Protein AF-K1SHI1-F1 (afdb_monomer_lite)

Secondary structure (DSSP, 8-state):
---EEE-TTS-----TTSEEEEE-TTS-EEEEESS--SEEEE-GGGGG-TTTHHHHHHHTHHHHHTTSSEEEEE-TTS-EEE--SEE----HHHHHHHHHH-GGGEETTEEETTS---HHHHT--EEE-GGG---B-TTTHHHHT-TT---SEEEEE-SSTT--EE---EEPPTT--EEEEESEE-S-EE-TT-TT--EEEEES-SS--EEE-TT-SSTT-S-HHHHT-TTTS-EEEEES-TT--EEE----S-EEEEEEEEE-BTT--B---TTEEEEEEEEE--B-TT---PPP-------TTSS-SEEEEEBHHHHTSHHHHHHHIIIIIS--TT-SS-SEEE----SSTT--B--HHHHHHHH-

Structure (mmCIF, N/CA/C/O backbone):
data_AF-K1SHI1-F1
#
_entry.id   AF-K1SHI1-F1
#
loop_
_atom_site.group_PDB
_atom_site.id
_atom_site.type_symbol
_atom_site.label_atom_id
_atom_site.label_alt_id
_atom_site.label_comp_id
_atom_site.label_asym_id
_atom_site.label_entity_id
_atom_site.label_seq_id
_atom_site.pdbx_PDB_ins_code
_atom_site.Cartn_x
_atom_site.Cartn_y
_atom_site.Cartn_z
_atom_site.occupancy
_atom_site.B_iso_or_equiv
_atom_site.auth_seq_id
_atom_site.auth_comp_id
_atom_site.auth_asym_id
_atom_site.auth_atom_id
_atom_site.pdbx_PDB_model_num
ATOM 1 N N . LYS A 1 1 ? -35.495 -12.041 26.676 1.00 49.22 1 LYS A N 1
ATOM 2 C CA . LYS A 1 1 ? -34.589 -13.105 26.180 1.00 49.22 1 LYS A CA 1
ATOM 3 C C . LYS A 1 1 ? -33.191 -12.535 26.379 1.00 49.22 1 LYS A C 1
ATOM 5 O O . LYS A 1 1 ? -32.946 -11.482 25.824 1.00 49.22 1 LYS A O 1
ATOM 10 N N . TYR A 1 2 ? -32.374 -13.082 27.281 1.00 51.09 2 TYR A N 1
ATOM 11 C CA . TYR A 1 2 ? -31.032 -12.538 27.532 1.00 51.09 2 TYR A CA 1
ATOM 12 C C . TYR A 1 2 ? -30.093 -13.082 26.460 1.00 51.09 2 TYR A C 1
ATOM 14 O O . TYR A 1 2 ? -29.891 -14.295 26.399 1.00 51.09 2 TYR A O 1
ATOM 22 N N . THR A 1 3 ? -29.580 -12.211 25.596 1.00 78.25 3 THR A N 1
ATOM 23 C CA . THR A 1 3 ? -28.574 -12.585 24.599 1.00 78.25 3 THR A CA 1
ATOM 24 C C . THR A 1 3 ? -27.214 -12.237 25.187 1.00 78.25 3 THR A C 1
ATOM 26 O O . THR A 1 3 ? -26.857 -11.064 25.310 1.00 78.25 3 THR A O 1
ATOM 29 N N . GLY A 1 4 ? -26.499 -13.263 25.642 1.00 84.44 4 GLY A N 1
ATOM 30 C CA . GLY A 1 4 ? -25.117 -13.143 26.086 1.00 84.44 4 GLY A CA 1
ATOM 31 C C . GLY A 1 4 ? -24.189 -13.778 25.065 1.00 84.44 4 GLY A C 1
ATOM 32 O O . GLY A 1 4 ? -24.438 -14.904 24.637 1.00 84.44 4 GLY A O 1
ATOM 33 N N . ILE A 1 5 ? -23.144 -13.050 24.693 1.00 89.31 5 ILE A N 1
ATOM 34 C CA . ILE A 1 5 ? -22.111 -13.467 23.749 1.00 89.31 5 ILE A CA 1
ATOM 35 C C . ILE A 1 5 ? -20.782 -13.489 24.509 1.00 89.31 5 ILE A C 1
ATOM 37 O O . ILE A 1 5 ? -20.458 -12.549 25.238 1.00 89.31 5 ILE A O 1
ATOM 41 N N . ASP A 1 6 ? -20.045 -14.589 24.382 1.00 90.19 6 ASP A N 1
ATOM 42 C CA . ASP A 1 6 ? -18.736 -14.778 25.002 1.00 90.19 6 ASP A CA 1
ATOM 43 C C . ASP A 1 6 ? -17.768 -15.309 23.950 1.00 90.19 6 ASP A C 1
ATOM 45 O O . ASP A 1 6 ? -17.915 -16.438 23.482 1.00 90.19 6 ASP A O 1
ATOM 49 N N . LEU A 1 7 ? -16.845 -14.448 23.534 1.00 89.81 7 LEU A N 1
ATOM 50 C CA . LEU A 1 7 ? -15.862 -14.707 22.485 1.00 89.81 7 LEU A CA 1
ATOM 51 C C . LEU A 1 7 ? -14.441 -14.769 23.056 1.00 89.81 7 LEU A C 1
ATOM 53 O O . LEU A 1 7 ? -13.474 -14.779 22.298 1.00 89.81 7 LEU A O 1
ATOM 57 N N . THR A 1 8 ? -14.294 -14.840 24.380 1.00 87.25 8 THR A N 1
ATOM 58 C CA . THR A 1 8 ? -12.981 -14.968 25.021 1.00 87.25 8 THR A CA 1
ATOM 59 C C . THR A 1 8 ? -12.241 -16.221 24.548 1.00 87.25 8 THR A C 1
ATOM 61 O O . THR A 1 8 ? -12.849 -17.262 24.292 1.00 87.25 8 THR A O 1
ATOM 64 N N . GLY A 1 9 ? -10.919 -16.113 24.396 1.00 83.00 9 GLY A N 1
ATOM 65 C CA . GLY A 1 9 ? -10.076 -17.206 23.901 1.00 83.00 9 GLY A CA 1
ATOM 66 C C . GLY A 1 9 ? -10.176 -17.484 22.394 1.00 83.00 9 GLY A C 1
ATOM 67 O O . GLY A 1 9 ? -9.606 -18.474 21.945 1.00 83.00 9 GLY A O 1
ATOM 68 N N . ASN A 1 10 ? -10.880 -16.647 21.623 1.00 84.81 10 ASN A N 1
ATOM 69 C CA . ASN A 1 10 ? -10.832 -16.668 20.158 1.00 84.81 10 ASN A CA 1
ATOM 70 C C . ASN A 1 10 ? -9.880 -15.577 19.641 1.00 84.81 10 ASN A C 1
ATOM 72 O O . ASN A 1 10 ? -9.707 -14.555 20.295 1.00 84.81 10 ASN A O 1
ATOM 76 N N . GLU A 1 11 ? -9.325 -15.766 18.446 1.00 82.19 11 GLU A N 1
ATOM 77 C CA . GLU A 1 11 ? -8.587 -14.736 17.702 1.00 82.19 11 GLU A CA 1
ATOM 78 C C . GLU A 1 11 ? -9.545 -14.126 16.673 1.00 82.19 11 GLU A C 1
ATOM 80 O O . GLU A 1 11 ? -9.729 -14.656 15.578 1.00 82.19 11 GLU A O 1
ATOM 85 N N . ILE A 1 12 ? -10.260 -13.073 17.080 1.00 83.44 12 ILE A N 1
ATOM 86 C CA . ILE A 1 12 ? -11.261 -12.392 16.247 1.00 83.44 12 ILE A CA 1
ATOM 87 C C . ILE A 1 12 ? -10.946 -10.900 16.230 1.00 83.44 12 ILE A C 1
ATOM 89 O O . ILE A 1 12 ? -10.868 -10.263 17.289 1.00 83.44 12 ILE A O 1
ATOM 93 N N . TYR A 1 13 ? -10.808 -10.374 15.018 1.00 81.00 13 TYR A N 1
ATOM 94 C CA . TYR A 1 13 ? -10.399 -9.003 14.725 1.00 81.00 13 TYR A CA 1
ATOM 95 C C . TYR A 1 13 ? -11.577 -8.151 14.245 1.00 81.00 13 TYR A C 1
ATOM 97 O O . TYR A 1 13 ? -11.690 -7.001 14.648 1.00 81.00 13 TYR A O 1
ATOM 105 N N . ASP A 1 14 ? -12.518 -8.748 13.507 1.00 81.62 14 ASP A N 1
ATOM 106 C CA . ASP A 1 14 ? -13.695 -8.067 12.967 1.00 81.62 14 ASP A CA 1
ATOM 107 C C . ASP A 1 14 ? -14.998 -8.524 13.629 1.00 81.62 14 ASP A C 1
ATOM 109 O O . ASP A 1 14 ? -15.224 -9.714 13.870 1.00 81.62 14 ASP A O 1
ATOM 113 N N . TYR A 1 15 ? -15.871 -7.559 13.920 1.00 84.12 15 TYR A N 1
ATOM 114 C CA . TYR A 1 15 ? -17.156 -7.762 14.599 1.00 84.12 15 TYR A CA 1
ATOM 115 C C . TYR A 1 15 ? -18.311 -7.233 13.750 1.00 84.12 15 TYR A C 1
ATOM 117 O O . TYR A 1 15 ? -19.234 -6.582 14.255 1.00 84.12 15 TYR A O 1
ATOM 125 N N . ASP A 1 16 ? -18.258 -7.563 12.459 1.00 82.06 16 ASP A N 1
ATOM 126 C CA . ASP A 1 16 ? -19.299 -7.253 11.491 1.00 82.06 16 ASP A CA 1
ATOM 127 C C . ASP A 1 16 ? -20.678 -7.658 12.027 1.00 82.06 16 ASP A C 1
ATOM 129 O O . ASP A 1 16 ? -20.861 -8.705 12.660 1.00 82.06 16 ASP A O 1
ATOM 133 N N . ASN A 1 17 ? -21.694 -6.871 11.685 1.00 84.00 17 ASN A N 1
ATOM 134 C CA . ASN A 1 17 ? -23.087 -7.079 12.094 1.00 84.00 17 ASN A CA 1
ATOM 135 C C . ASN A 1 17 ? -23.376 -6.832 13.586 1.00 84.00 17 ASN A C 1
ATOM 137 O O . ASN A 1 17 ? -24.440 -7.217 14.079 1.00 84.00 17 ASN A O 1
ATOM 141 N N . LEU A 1 18 ? -22.490 -6.149 14.313 1.00 89.75 18 LEU A N 1
ATOM 142 C CA . LEU A 1 18 ? -22.819 -5.638 15.645 1.00 89.75 18 LEU A CA 1
ATOM 143 C C . LEU A 1 18 ? -23.765 -4.425 15.563 1.00 89.75 18 LEU A C 1
ATOM 145 O O . LEU A 1 18 ? -24.740 -4.314 16.319 1.00 89.75 18 LEU A O 1
ATOM 149 N N . VAL A 1 19 ? -23.502 -3.537 14.605 1.00 92.31 19 VAL A N 1
ATOM 150 C CA . VAL A 1 19 ? -24.280 -2.326 14.331 1.00 92.31 19 VAL A CA 1
ATOM 151 C C . VAL A 1 19 ? -24.527 -2.163 12.834 1.00 92.31 19 VAL A C 1
ATOM 153 O O . VAL A 1 19 ? -23.816 -2.717 12.005 1.00 92.31 19 VAL A O 1
ATOM 156 N N . SER A 1 20 ? -25.547 -1.385 12.482 1.00 92.50 20 SER A N 1
ATOM 157 C CA . SER A 1 20 ? -25.681 -0.790 11.153 1.00 92.50 20 SER A CA 1
ATOM 158 C C . SER A 1 20 ? -25.476 0.711 11.256 1.00 92.50 20 SER A C 1
ATOM 160 O O . SER A 1 20 ? -26.063 1.350 12.137 1.00 92.50 20 SER A O 1
ATOM 162 N N . VAL A 1 21 ? -24.700 1.269 10.333 1.00 90.31 21 VAL A N 1
ATOM 163 C CA . VAL A 1 21 ? -24.356 2.690 10.309 1.00 90.31 21 VAL A CA 1
ATOM 164 C C . VAL A 1 21 ? -24.876 3.302 9.019 1.00 90.31 21 VAL A C 1
ATOM 166 O O . VAL A 1 21 ? -24.590 2.810 7.929 1.00 90.31 21 VAL A O 1
ATOM 169 N N . VAL A 1 22 ? -25.645 4.378 9.143 1.00 89.31 22 VAL A N 1
ATOM 170 C CA . VAL A 1 22 ? -26.012 5.242 8.018 1.00 89.31 22 VAL A CA 1
ATOM 171 C C . VAL A 1 22 ? -25.279 6.558 8.207 1.00 89.31 22 VAL A C 1
ATOM 173 O O . VAL A 1 22 ? -25.479 7.215 9.224 1.00 89.31 22 VAL A O 1
ATOM 176 N N . VAL A 1 23 ? -24.428 6.917 7.249 1.00 84.06 23 VAL A N 1
ATOM 177 C CA . VAL A 1 23 ? -23.708 8.195 7.245 1.00 84.06 23 VAL A CA 1
ATOM 178 C C . VAL A 1 23 ? -24.412 9.134 6.273 1.00 84.06 23 VAL A C 1
ATOM 180 O O . VAL A 1 23 ? -24.537 8.819 5.088 1.00 84.06 23 VAL A O 1
ATOM 183 N N . GLU A 1 24 ? -24.915 10.256 6.775 1.00 83.19 24 GLU A N 1
ATOM 184 C CA . GLU A 1 24 ? -25.528 11.298 5.952 1.00 83.19 24 GLU A CA 1
ATOM 185 C C . GLU A 1 24 ? -24.459 12.101 5.185 1.00 83.19 24 GLU A C 1
ATOM 187 O O . GLU A 1 24 ? -23.271 12.060 5.505 1.00 83.19 24 GLU A O 1
ATOM 192 N N . GLU A 1 25 ? -24.857 12.856 4.152 1.00 75.31 25 GLU A N 1
ATOM 193 C CA . GLU A 1 25 ? -23.918 13.640 3.321 1.00 75.31 25 GLU A CA 1
ATOM 194 C C . GLU A 1 25 ? -23.106 14.672 4.122 1.00 75.31 25 GLU A C 1
ATOM 196 O O . GLU A 1 25 ? -22.014 15.064 3.711 1.00 75.31 25 GLU A O 1
ATOM 201 N N . ASN A 1 26 ? -23.628 15.118 5.266 1.00 73.88 26 ASN A N 1
ATOM 202 C CA . ASN A 1 26 ? -22.949 16.036 6.179 1.00 73.88 26 ASN A CA 1
ATOM 203 C C . ASN A 1 26 ? -21.954 15.334 7.128 1.00 73.88 26 ASN A C 1
ATOM 205 O O . ASN A 1 26 ? -21.299 16.019 7.913 1.00 73.88 26 ASN A O 1
ATOM 209 N N . GLY A 1 27 ? -21.830 14.005 7.051 1.00 70.69 27 GLY A N 1
ATOM 210 C CA . GLY A 1 27 ? -20.970 13.190 7.905 1.00 70.69 27 GLY A CA 1
ATOM 211 C C . GLY A 1 27 ? -21.620 12.725 9.211 1.00 70.69 27 GLY A C 1
ATOM 212 O O . GLY A 1 27 ? -20.952 12.047 9.991 1.00 70.69 27 GLY A O 1
ATOM 213 N N . ASP A 1 28 ? -22.893 13.051 9.459 1.00 79.69 28 ASP A N 1
ATOM 214 C CA . ASP A 1 28 ? -23.592 12.589 10.658 1.00 79.69 28 ASP A CA 1
ATOM 215 C C . ASP A 1 28 ? -23.877 11.086 10.572 1.00 79.69 28 ASP A C 1
ATOM 217 O O . ASP A 1 28 ? -24.392 10.580 9.573 1.00 79.69 28 ASP A O 1
ATOM 221 N N . GLU A 1 29 ? -23.557 10.361 11.644 1.00 87.25 29 GLU A N 1
ATOM 222 C CA . GLU A 1 29 ? -23.771 8.918 11.729 1.00 87.25 29 GLU A CA 1
ATOM 223 C C . GLU A 1 29 ? -25.039 8.594 12.526 1.00 87.25 29 GLU A C 1
ATOM 225 O O . GLU A 1 29 ? -25.173 8.949 13.698 1.00 87.25 29 GLU A O 1
ATOM 230 N N . THR A 1 30 ? -25.942 7.826 11.920 1.00 89.88 30 THR A N 1
ATOM 231 C CA . THR A 1 30 ? -27.012 7.120 12.630 1.00 89.88 30 THR A CA 1
ATOM 232 C C . THR A 1 30 ? -26.589 5.673 12.855 1.00 89.88 30 THR A C 1
ATOM 234 O O . THR A 1 30 ? -26.506 4.886 11.910 1.00 89.88 30 THR A O 1
ATOM 237 N N . VAL A 1 31 ? -26.345 5.310 14.116 1.00 92.19 31 VAL A N 1
ATOM 238 C CA . VAL A 1 31 ? -25.937 3.959 14.529 1.00 92.19 31 VAL A CA 1
ATOM 239 C C . VAL A 1 31 ? -27.136 3.210 15.109 1.00 92.19 31 VAL A C 1
ATOM 241 O O . VAL A 1 31 ? -27.797 3.689 16.028 1.00 92.19 31 VAL A O 1
ATOM 244 N N . THR A 1 32 ? -27.418 2.013 14.595 1.00 93.69 32 THR A N 1
ATOM 245 C CA . THR A 1 32 ? -28.481 1.130 15.105 1.00 93.69 32 THR A CA 1
ATOM 246 C C . THR A 1 32 ? -27.893 -0.213 15.515 1.00 93.69 32 THR A C 1
ATOM 248 O O . THR A 1 32 ? -27.195 -0.848 14.730 1.00 93.69 32 THR A O 1
ATOM 251 N N . ASN A 1 33 ? -28.193 -0.675 16.730 1.00 92.69 33 ASN A N 1
ATOM 252 C CA . ASN A 1 33 ? -27.823 -2.025 17.157 1.00 92.69 33 ASN A CA 1
ATOM 253 C C . ASN A 1 33 ? -28.604 -3.055 16.336 1.00 92.69 33 ASN A C 1
ATOM 255 O O . ASN A 1 33 ? -29.834 -2.998 16.280 1.00 92.69 33 ASN A O 1
ATOM 259 N N . LEU A 1 34 ? -27.911 -4.038 15.767 1.00 92.88 34 LEU A N 1
ATOM 260 C CA . LEU A 1 34 ? -28.564 -5.107 15.004 1.00 92.88 34 LEU A CA 1
ATOM 261 C C . LEU A 1 34 ? -29.156 -6.198 15.905 1.00 92.88 34 LEU A C 1
ATOM 263 O O . LEU A 1 34 ? -30.069 -6.927 15.506 1.00 92.88 34 LEU A O 1
ATOM 267 N N . HIS A 1 35 ? -28.673 -6.289 17.145 1.00 89.31 35 HIS A N 1
ATOM 268 C CA . HIS A 1 35 ? -29.080 -7.299 18.111 1.00 89.31 35 HIS A CA 1
ATOM 269 C C . HIS A 1 35 ? -29.287 -6.702 19.507 1.00 89.31 35 HIS A C 1
ATOM 271 O O . HIS A 1 35 ? -28.544 -5.829 19.953 1.00 89.31 35 HIS A O 1
ATOM 277 N N . GLU A 1 36 ? -30.281 -7.219 20.234 1.00 89.75 36 GLU A N 1
ATOM 278 C CA . GLU A 1 36 ? -30.425 -6.956 21.668 1.00 89.75 36 GLU A CA 1
ATOM 279 C C . GLU A 1 36 ? -29.375 -7.767 22.437 1.00 89.75 36 GLU A C 1
ATOM 281 O O . GLU A 1 36 ? -29.529 -8.980 22.609 1.00 89.75 36 GLU A O 1
ATOM 286 N N . ILE A 1 37 ? -28.311 -7.104 22.892 1.00 91.88 37 ILE A N 1
ATOM 287 C CA . ILE A 1 37 ? -27.188 -7.710 23.617 1.00 91.88 37 ILE A CA 1
ATOM 288 C C . ILE A 1 37 ? -27.197 -7.221 25.065 1.00 91.88 37 ILE A C 1
ATOM 290 O O . ILE A 1 37 ? -27.246 -6.022 25.315 1.00 91.88 37 ILE A O 1
ATOM 294 N N . THR A 1 38 ? -27.120 -8.149 26.021 1.00 93.56 38 THR A N 1
ATOM 295 C CA . THR A 1 38 ? -27.026 -7.835 27.463 1.00 93.56 38 THR A CA 1
ATOM 296 C C . THR A 1 38 ? -25.680 -8.230 28.076 1.00 93.56 38 THR A C 1
ATOM 298 O O . THR A 1 38 ? -25.362 -7.810 29.184 1.00 93.56 38 THR A O 1
ATOM 301 N N . LYS A 1 39 ? -24.886 -9.052 27.378 1.00 95.62 39 LYS A N 1
ATOM 302 C CA . LYS A 1 39 ? -23.514 -9.426 27.752 1.00 95.62 39 LYS A CA 1
ATOM 303 C C . LYS A 1 39 ? -22.681 -9.592 26.479 1.00 95.62 39 LYS A C 1
ATOM 305 O O . LYS A 1 39 ? -23.110 -10.329 25.591 1.00 95.62 39 LYS A O 1
ATOM 310 N N . LEU A 1 40 ? -21.509 -8.964 26.427 1.00 95.12 40 LEU A N 1
ATOM 311 C CA . LEU A 1 40 ? -20.550 -9.070 25.327 1.00 95.12 40 LEU A CA 1
ATOM 312 C C . LEU A 1 40 ? -19.130 -9.160 25.890 1.00 95.12 40 LEU A C 1
ATOM 314 O O . LEU A 1 40 ? -18.583 -8.158 26.351 1.00 95.12 40 LEU A O 1
ATOM 318 N N . TYR A 1 41 ? -18.555 -10.361 25.891 1.00 95.56 41 TYR A N 1
ATOM 319 C CA . TYR A 1 41 ? -17.165 -10.578 26.295 1.00 95.56 41 TYR A CA 1
ATOM 320 C C . TYR A 1 41 ? -16.295 -10.834 25.073 1.00 95.56 41 TYR A C 1
ATOM 322 O O . TYR A 1 41 ? -16.622 -11.687 24.248 1.00 95.56 41 TYR A O 1
ATOM 330 N N . LEU A 1 42 ? -15.203 -10.088 24.981 1.00 95.75 42 LEU A N 1
ATOM 331 C CA . LEU A 1 42 ? -14.365 -9.982 23.796 1.00 95.75 42 LEU A CA 1
ATOM 332 C C . LEU A 1 42 ? -12.941 -10.474 24.096 1.00 95.75 42 LEU A C 1
ATOM 334 O O . LEU A 1 42 ? -12.472 -10.293 25.226 1.00 95.75 42 LEU A O 1
ATOM 338 N N . PRO A 1 43 ? -12.250 -11.078 23.118 1.00 94.81 43 PRO A N 1
ATOM 339 C CA . PRO A 1 43 ? -10.815 -11.319 23.201 1.00 94.81 43 PRO A CA 1
ATOM 340 C C . PRO A 1 43 ? -10.019 -10.006 23.101 1.00 94.81 43 PRO A C 1
ATOM 342 O O . PRO A 1 43 ? -10.557 -8.978 22.694 1.00 94.81 43 PRO A O 1
ATOM 345 N N . GLU A 1 44 ? -8.732 -10.044 23.449 1.00 92.38 44 GLU A N 1
ATOM 346 C CA . GLU A 1 44 ? -7.839 -8.871 23.435 1.00 92.38 44 GLU A CA 1
ATOM 347 C C . GLU A 1 44 ? -7.717 -8.265 22.030 1.00 92.38 44 GLU A C 1
ATOM 349 O O . GLU A 1 44 ? -7.803 -7.047 21.872 1.00 92.38 44 GLU A O 1
ATOM 354 N N . THR A 1 45 ? -7.682 -9.125 21.007 1.00 90.62 45 THR A N 1
ATOM 355 C CA . THR A 1 45 ? -7.618 -8.760 19.584 1.00 90.62 45 THR A CA 1
ATOM 356 C C . THR A 1 45 ? -8.782 -7.882 19.127 1.00 90.62 45 THR A C 1
ATOM 358 O O . THR A 1 45 ? -8.656 -7.139 18.160 1.00 90.62 45 THR A O 1
ATOM 361 N N . ALA A 1 46 ? -9.911 -7.888 19.849 1.00 91.88 46 ALA A N 1
ATOM 362 C CA . ALA A 1 46 ? -11.047 -7.018 19.552 1.00 91.88 46 ALA A CA 1
ATOM 363 C C . ALA A 1 46 ? -10.717 -5.526 19.676 1.00 91.88 46 ALA A C 1
ATOM 365 O O . ALA A 1 46 ? -11.477 -4.685 19.192 1.00 91.88 46 ALA A O 1
ATOM 366 N N . LYS A 1 47 ? -9.590 -5.181 20.316 1.00 90.19 47 LYS A N 1
ATOM 367 C CA . LYS A 1 47 ? -9.104 -3.805 20.433 1.00 90.19 47 LYS A CA 1
ATOM 368 C C . LYS A 1 47 ? -8.925 -3.121 19.074 1.00 90.19 47 LYS A C 1
ATOM 370 O O . LYS A 1 47 ? -8.999 -1.891 19.047 1.00 90.19 47 LYS A O 1
ATOM 375 N N . GLU A 1 48 ? -8.711 -3.903 18.016 1.00 88.25 48 GLU A N 1
ATOM 376 C CA . GLU A 1 48 ? -8.466 -3.466 16.637 1.00 88.25 48 GLU A CA 1
ATOM 377 C C . GLU A 1 48 ? -9.758 -3.162 15.866 1.00 88.25 48 GLU A C 1
ATOM 379 O O . GLU A 1 48 ? -9.727 -2.383 14.926 1.00 88.25 48 GLU A O 1
ATOM 384 N N . ASN A 1 49 ? -10.926 -3.647 16.306 1.00 89.12 49 ASN A N 1
ATOM 385 C CA . ASN A 1 49 ? -12.185 -3.332 15.630 1.00 89.12 49 ASN A CA 1
ATOM 386 C C . ASN A 1 49 ? -12.655 -1.903 15.948 1.00 89.12 49 ASN A C 1
ATOM 388 O O . ASN A 1 49 ? -13.392 -1.659 16.907 1.00 89.12 49 ASN A O 1
ATOM 392 N N . ILE A 1 50 ? -12.227 -0.929 15.150 1.00 88.56 50 ILE A N 1
ATOM 393 C CA . ILE A 1 50 ? -12.616 0.476 15.342 1.00 88.56 50 ILE A CA 1
ATOM 394 C C . ILE A 1 50 ? -14.002 0.745 14.748 1.00 88.56 50 ILE A C 1
ATOM 396 O O . ILE A 1 50 ? -14.795 1.492 15.327 1.00 88.56 50 ILE A O 1
ATOM 400 N N . GLU A 1 51 ? -14.304 0.129 13.606 1.00 86.12 51 GLU A N 1
ATOM 401 C CA . GLU A 1 51 ? -15.458 0.480 12.781 1.00 86.12 51 GLU A CA 1
ATOM 402 C C . GLU A 1 51 ? -16.803 0.167 13.460 1.00 86.12 51 GLU A C 1
ATOM 404 O O . GLU A 1 51 ? -17.688 1.030 13.493 1.00 86.12 51 GLU A O 1
ATOM 409 N N . ASP A 1 52 ? -16.953 -1.013 14.067 1.00 90.38 52 ASP A N 1
ATOM 410 C CA . ASP A 1 52 ? -18.224 -1.452 14.654 1.00 90.38 52 ASP A CA 1
ATOM 411 C C . ASP A 1 52 ? -18.237 -1.356 16.176 1.00 90.38 52 ASP A C 1
ATOM 413 O O . ASP A 1 52 ? -19.165 -0.797 16.772 1.00 90.38 52 ASP A O 1
ATOM 417 N N . LEU A 1 53 ? -17.200 -1.873 16.835 1.00 92.50 53 LEU A N 1
ATOM 418 C CA . LEU A 1 53 ? -17.177 -2.036 18.285 1.00 92.50 53 LEU A CA 1
ATOM 419 C C . LEU A 1 53 ? -17.183 -0.696 19.023 1.00 92.50 53 LEU A C 1
ATOM 421 O O . LEU A 1 53 ? -17.896 -0.523 20.017 1.00 92.50 53 LEU A O 1
ATOM 425 N N . VAL A 1 54 ? -16.433 0.288 18.521 1.00 91.88 54 VAL A N 1
ATOM 426 C CA . VAL A 1 54 ? -16.404 1.640 19.099 1.00 91.88 54 VAL A CA 1
ATOM 427 C C . VAL A 1 54 ? -17.745 2.348 18.891 1.00 91.88 54 VAL A C 1
ATOM 429 O O . VAL A 1 54 ? -18.219 3.048 19.792 1.00 91.88 54 VAL A O 1
ATOM 432 N N . ARG A 1 55 ? -18.403 2.155 17.740 1.00 91.50 55 ARG A N 1
ATOM 433 C CA . ARG A 1 55 ? -19.755 2.683 17.476 1.00 91.50 55 ARG A CA 1
ATOM 434 C C . ARG A 1 55 ? -20.796 2.043 18.389 1.00 91.50 55 ARG A C 1
ATOM 436 O O . ARG A 1 55 ? -21.566 2.769 19.018 1.00 91.50 55 ARG A O 1
ATOM 443 N N . PHE A 1 56 ? -20.762 0.720 18.546 1.00 93.56 56 PHE A N 1
ATOM 444 C CA . PHE A 1 56 ? -21.616 0.004 19.491 1.00 93.56 56 PHE A CA 1
ATOM 445 C C . PHE A 1 56 ? -21.430 0.528 20.916 1.00 93.56 56 PHE A C 1
ATOM 447 O O . PHE A 1 56 ? -22.409 0.853 21.589 1.00 93.56 56 PHE A O 1
ATOM 454 N N . TYR A 1 57 ? -20.184 0.672 21.372 1.00 93.69 57 TYR A N 1
ATOM 455 C CA . TYR A 1 57 ? -19.895 1.207 22.700 1.00 93.69 57 TYR A CA 1
ATOM 456 C C . TYR A 1 57 ? -20.455 2.623 22.888 1.00 93.69 57 TYR A C 1
ATOM 458 O O . TYR A 1 57 ? -21.117 2.885 23.892 1.00 93.69 57 TYR A O 1
ATOM 466 N N . ARG A 1 58 ? -20.247 3.531 21.921 1.00 90.88 58 ARG A N 1
ATOM 467 C CA . ARG A 1 58 ? -20.770 4.910 21.980 1.00 90.88 58 ARG A CA 1
ATOM 468 C C . ARG A 1 58 ? -22.297 4.935 22.060 1.00 90.88 58 ARG A C 1
ATOM 470 O O . ARG A 1 58 ? -22.835 5.591 22.950 1.00 90.88 58 ARG A O 1
ATOM 477 N N . GLN A 1 59 ? -22.973 4.170 21.201 1.00 92.00 59 GLN A N 1
ATOM 478 C CA . GLN A 1 59 ? -24.436 4.069 21.168 1.00 92.00 59 GLN A CA 1
ATOM 479 C C . GLN A 1 59 ? -25.016 3.524 22.484 1.00 92.00 59 GLN A C 1
ATOM 481 O O . GLN A 1 59 ? -26.108 3.912 22.895 1.00 92.00 59 GLN A O 1
ATOM 486 N N . ASN A 1 60 ? -24.286 2.634 23.161 1.00 93.38 60 ASN A N 1
ATOM 487 C CA . ASN A 1 60 ? -24.749 1.936 24.361 1.00 93.38 60 ASN A CA 1
ATOM 488 C C . ASN A 1 60 ? -24.092 2.428 25.660 1.00 93.38 60 ASN A C 1
ATOM 490 O O . ASN A 1 60 ? -24.256 1.798 26.707 1.00 93.38 60 ASN A O 1
ATOM 494 N N . LYS A 1 61 ? -23.370 3.555 25.626 1.00 92.94 61 LYS A N 1
ATOM 495 C CA . LYS A 1 61 ? -22.536 4.030 26.741 1.00 92.94 61 LYS A CA 1
ATOM 496 C C . LYS A 1 61 ? -23.307 4.157 28.054 1.00 92.94 61 LYS A C 1
ATOM 498 O O . LYS A 1 61 ? -22.806 3.741 29.098 1.00 92.94 61 LYS A O 1
ATOM 503 N N . GLU A 1 62 ? -24.531 4.682 28.014 1.00 93.75 62 GLU A N 1
ATOM 504 C CA . GLU A 1 62 ? -25.384 4.804 29.204 1.00 93.75 62 GLU A CA 1
ATOM 505 C C . GLU A 1 62 ? -25.793 3.435 29.762 1.00 93.75 62 GLU A C 1
ATOM 507 O O . GLU A 1 62 ? -25.688 3.207 30.966 1.00 93.75 62 GLU A O 1
ATOM 512 N N . ALA A 1 63 ? -26.195 2.496 28.899 1.00 93.75 63 ALA A N 1
ATOM 513 C CA . ALA A 1 63 ? -26.608 1.152 29.302 1.00 93.75 63 ALA A CA 1
ATOM 514 C C . ALA A 1 63 ? -25.441 0.321 29.859 1.00 93.75 63 ALA A C 1
ATOM 516 O O . ALA A 1 63 ? -25.629 -0.434 30.816 1.00 93.75 63 ALA A O 1
ATOM 517 N N . ILE A 1 64 ? -24.240 0.489 29.297 1.00 94.12 64 ILE A N 1
ATOM 518 C CA . ILE A 1 64 ? -22.999 -0.122 29.791 1.00 94.12 64 ILE A CA 1
ATOM 519 C C . ILE A 1 64 ? -22.630 0.479 31.150 1.00 94.12 64 ILE A C 1
ATOM 521 O O . ILE A 1 64 ? -22.414 -0.255 32.111 1.00 94.12 64 ILE A O 1
ATOM 525 N N . THR A 1 65 ? -22.651 1.811 31.275 1.00 92.50 65 THR A N 1
ATOM 526 C CA . THR A 1 65 ? -22.352 2.503 32.543 1.00 92.50 65 THR A CA 1
ATOM 527 C C . THR A 1 65 ? -23.346 2.123 33.647 1.00 92.50 65 THR A C 1
ATOM 529 O O . THR A 1 65 ? -22.962 1.968 34.804 1.00 92.50 65 THR A O 1
ATOM 532 N N . ALA A 1 66 ? -24.621 1.927 33.299 1.00 93.56 66 ALA A N 1
ATOM 533 C CA . ALA A 1 66 ? -25.663 1.481 34.220 1.00 93.56 66 ALA A CA 1
ATOM 534 C C . ALA A 1 66 ? -25.629 -0.035 34.519 1.00 93.56 66 ALA A C 1
ATOM 536 O O . ALA A 1 66 ? -26.429 -0.507 35.326 1.00 93.56 66 ALA A O 1
ATOM 537 N N . GLY A 1 67 ? -24.750 -0.809 33.868 1.00 91.75 67 GLY A N 1
ATOM 538 C CA . GLY A 1 67 ? -24.618 -2.259 34.057 1.00 91.75 67 GLY A CA 1
ATOM 539 C C . GLY A 1 67 ? -25.738 -3.100 33.432 1.00 91.75 67 GLY A C 1
ATOM 540 O O . GLY A 1 67 ? -25.879 -4.275 33.760 1.00 91.75 67 GLY A O 1
ATOM 541 N N . THR A 1 68 ? -26.551 -2.518 32.545 1.00 94.00 68 THR A N 1
ATOM 542 C CA . THR A 1 68 ? -27.584 -3.260 31.793 1.00 94.00 68 THR A CA 1
ATOM 543 C C . THR A 1 68 ? -26.968 -4.089 30.663 1.00 94.00 68 THR A C 1
ATOM 545 O O . THR A 1 68 ? -27.507 -5.135 30.299 1.00 94.00 68 THR A O 1
ATOM 548 N N . ILE A 1 69 ? -25.824 -3.640 30.140 1.00 94.94 69 ILE A N 1
ATOM 549 C CA . ILE A 1 69 ? -24.986 -4.385 29.200 1.00 94.94 69 ILE A CA 1
ATOM 550 C C . ILE A 1 69 ? -23.635 -4.639 29.873 1.00 94.94 69 ILE A C 1
ATOM 552 O O . ILE A 1 69 ? -22.890 -3.696 30.132 1.00 94.94 69 ILE A O 1
ATOM 556 N N . ASP A 1 70 ? -23.317 -5.905 30.158 1.00 95.88 70 ASP A N 1
ATOM 557 C CA . ASP A 1 70 ? -22.007 -6.302 30.697 1.00 95.88 70 ASP A CA 1
ATOM 558 C C . ASP A 1 70 ? -21.014 -6.498 29.544 1.00 95.88 70 ASP A C 1
ATOM 560 O O . ASP A 1 70 ? -20.987 -7.553 28.902 1.00 95.88 70 ASP A O 1
ATOM 564 N N . MET A 1 71 ? -20.248 -5.448 29.246 1.00 95.69 71 MET A N 1
ATOM 565 C CA . MET A 1 71 ? -19.265 -5.428 28.165 1.00 95.69 71 MET A CA 1
ATOM 566 C C . MET A 1 71 ? -17.841 -5.470 28.722 1.00 95.69 71 MET A C 1
ATOM 568 O O . MET A 1 71 ? -17.426 -4.579 29.471 1.00 95.69 71 MET A O 1
ATOM 572 N N . LYS A 1 72 ? -17.085 -6.500 28.340 1.00 96.19 72 LYS A N 1
ATOM 573 C CA . LYS A 1 72 ? -15.714 -6.731 28.808 1.00 96.19 72 LYS A CA 1
ATOM 574 C C . LYS A 1 72 ? -14.812 -7.204 27.683 1.00 96.19 72 LYS A C 1
ATOM 576 O O . LYS A 1 72 ? -15.281 -7.799 26.718 1.00 96.19 72 LYS A O 1
ATOM 581 N N . MET A 1 73 ? -13.521 -6.969 27.847 1.00 96.06 73 MET A N 1
ATOM 582 C CA . MET A 1 73 ? -12.475 -7.428 26.940 1.00 96.06 73 MET A CA 1
ATOM 583 C C . MET A 1 73 ? -11.348 -8.040 27.764 1.00 96.06 73 MET A C 1
ATOM 585 O O . MET A 1 73 ? -11.044 -7.536 28.846 1.00 96.06 73 MET A O 1
ATOM 589 N N . THR A 1 74 ? -10.771 -9.147 27.307 1.00 95.25 74 THR A N 1
ATOM 590 C CA . THR A 1 74 ? -9.594 -9.713 27.971 1.00 95.25 74 THR A CA 1
ATOM 591 C C . THR A 1 74 ? -8.370 -8.838 27.734 1.00 95.25 74 THR A C 1
ATOM 593 O O . THR A 1 74 ? -8.205 -8.311 26.637 1.00 95.25 74 THR A O 1
ATOM 596 N N . ASP A 1 75 ? -7.508 -8.707 28.737 1.00 92.69 75 ASP A N 1
ATOM 597 C CA . ASP A 1 75 ? -6.145 -8.208 28.546 1.00 92.69 75 ASP A CA 1
ATOM 598 C C . ASP A 1 75 ? -5.227 -9.284 27.938 1.00 92.69 75 ASP A C 1
ATOM 600 O O . ASP A 1 75 ? -5.654 -10.410 27.663 1.00 92.69 75 ASP A O 1
ATOM 604 N N . VAL A 1 76 ? -3.956 -8.928 27.731 1.00 88.19 76 VAL A N 1
ATOM 605 C CA . VAL A 1 76 ? -2.919 -9.808 27.162 1.00 88.19 76 VAL A CA 1
ATOM 606 C C . VAL A 1 76 ? -2.685 -11.084 27.982 1.00 88.19 76 VAL A C 1
ATOM 608 O O . VAL A 1 76 ? -2.237 -12.089 27.438 1.00 88.19 76 VAL A O 1
ATOM 611 N N . ASP A 1 77 ? -3.032 -11.069 29.272 1.00 92.25 77 ASP A N 1
ATOM 612 C CA . ASP A 1 77 ? -2.920 -12.211 30.183 1.00 92.25 77 ASP A CA 1
ATOM 613 C C . ASP A 1 77 ? -4.226 -13.034 30.252 1.00 92.25 77 ASP A C 1
ATOM 615 O O . ASP A 1 77 ? -4.325 -14.007 31.006 1.00 92.25 77 ASP A O 1
ATOM 619 N N . GLY A 1 78 ? -5.247 -12.656 29.475 1.00 91.12 78 GLY A N 1
ATOM 620 C CA . GLY A 1 78 ? -6.546 -13.323 29.421 1.00 91.12 78 GLY A CA 1
ATOM 621 C C . GLY A 1 78 ? -7.519 -12.917 30.533 1.00 91.12 78 GLY A C 1
ATOM 622 O O . GLY A 1 78 ? -8.578 -13.539 30.670 1.00 91.12 78 GLY A O 1
ATOM 623 N N . ASN A 1 79 ? -7.213 -11.893 31.336 1.00 95.19 79 ASN A N 1
ATOM 624 C CA . ASN A 1 79 ? -8.108 -11.451 32.405 1.00 95.19 79 ASN A CA 1
ATOM 625 C C . ASN A 1 79 ? -9.166 -10.489 31.864 1.00 95.19 79 ASN A C 1
ATOM 627 O O . ASN A 1 79 ? -8.867 -9.548 31.137 1.00 95.19 79 ASN A O 1
ATOM 631 N N . LEU A 1 80 ? -10.423 -10.696 32.258 1.00 96.06 80 LEU A N 1
ATOM 632 C CA . LEU A 1 80 ? -11.531 -9.837 31.845 1.00 96.06 80 LEU A CA 1
ATOM 633 C C . LEU A 1 80 ? -11.456 -8.455 32.503 1.00 96.06 80 LEU A C 1
ATOM 635 O O . LEU A 1 80 ? -11.606 -8.335 33.720 1.00 96.06 80 LEU A O 1
ATOM 639 N N . GLN A 1 81 ? -11.354 -7.421 31.675 1.00 95.56 81 GLN A N 1
ATOM 640 C CA . GLN A 1 81 ? -11.417 -6.015 32.061 1.00 95.56 81 GLN A CA 1
ATOM 641 C C . GLN A 1 81 ? -12.691 -5.363 31.518 1.00 95.56 81 GLN A C 1
ATOM 643 O O . GLN A 1 81 ? -13.260 -5.804 30.517 1.00 95.56 81 GLN A O 1
ATOM 648 N N . THR A 1 82 ? -13.152 -4.291 32.163 1.00 93.88 82 THR A N 1
ATOM 649 C CA . THR A 1 82 ? -14.204 -3.440 31.588 1.00 93.88 82 THR A CA 1
ATOM 650 C C . THR A 1 82 ? -13.727 -2.894 30.245 1.00 93.88 82 THR A C 1
ATOM 652 O O . THR A 1 82 ? -12.613 -2.380 30.153 1.00 93.88 82 THR A O 1
ATOM 655 N N . TYR A 1 83 ? -14.566 -2.984 29.212 1.00 94.38 83 TYR A N 1
ATOM 656 C CA . TYR A 1 83 ? -14.214 -2.440 27.904 1.00 94.38 83 TYR A CA 1
ATOM 657 C C . TYR A 1 83 ? -13.979 -0.921 27.973 1.00 94.38 83 TYR A C 1
ATOM 659 O O . TYR A 1 83 ? -14.732 -0.187 28.616 1.00 94.38 83 TYR A O 1
ATOM 667 N N . THR A 1 84 ? -12.951 -0.452 27.271 1.00 93.00 84 THR A N 1
ATOM 668 C CA . THR A 1 84 ? -12.598 0.964 27.133 1.00 93.00 84 THR A CA 1
ATOM 669 C C . THR A 1 84 ? -12.268 1.285 25.675 1.00 93.00 84 THR A C 1
ATOM 671 O O . THR A 1 84 ? -11.900 0.397 24.907 1.00 93.00 84 THR A O 1
ATOM 674 N N . THR A 1 85 ? -12.381 2.554 25.284 1.00 94.38 85 THR A N 1
ATOM 675 C CA . THR A 1 85 ? -11.911 3.077 23.987 1.00 94.38 85 THR A CA 1
ATOM 676 C C . THR A 1 85 ? -10.464 3.562 24.032 1.00 94.38 85 THR A C 1
ATOM 678 O O . THR A 1 85 ? -9.950 4.008 23.011 1.00 94.38 85 THR A O 1
ATOM 681 N N . LEU A 1 86 ? -9.814 3.478 25.198 1.00 95.38 86 LEU A N 1
ATOM 682 C CA . LEU A 1 86 ? -8.416 3.853 25.376 1.00 95.38 86 LEU A CA 1
ATOM 683 C C . LEU A 1 86 ? -7.487 2.763 24.835 1.00 95.38 86 LEU A C 1
ATOM 685 O O . LEU A 1 86 ? -7.750 1.570 25.023 1.00 95.38 86 LEU A O 1
ATOM 689 N N . ARG A 1 87 ? -6.426 3.177 24.146 1.00 95.62 87 ARG A N 1
ATOM 690 C CA . ARG A 1 87 ? -5.401 2.312 23.560 1.00 95.62 87 ARG A CA 1
ATOM 691 C C . ARG A 1 87 ? -4.015 2.872 23.845 1.00 95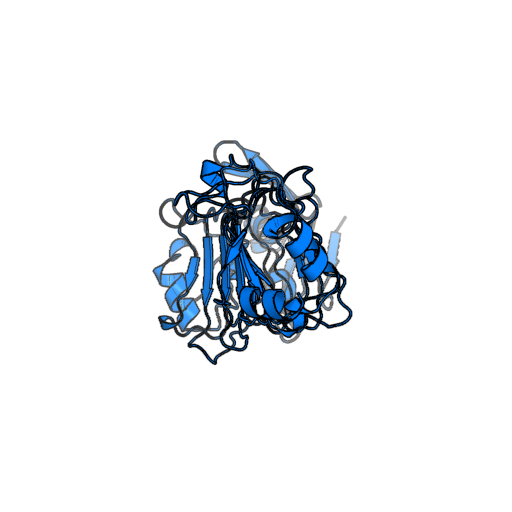.62 87 ARG A C 1
ATOM 693 O O . ARG A 1 87 ? -3.802 4.082 23.748 1.00 95.62 87 ARG A O 1
ATOM 700 N N . ASP A 1 88 ? -3.092 1.981 24.174 1.00 95.44 88 ASP A N 1
ATOM 701 C CA . ASP A 1 88 ? -1.695 2.326 24.401 1.00 95.44 88 ASP A CA 1
ATOM 702 C C . ASP A 1 88 ? -0.933 2.440 23.076 1.00 95.44 88 ASP A C 1
ATOM 704 O O . ASP A 1 88 ? -1.260 1.777 22.091 1.00 95.44 88 ASP A O 1
ATOM 708 N N . VAL A 1 89 ? 0.101 3.282 23.076 1.00 97.69 89 VAL A N 1
ATOM 709 C CA . VAL A 1 89 ? 1.102 3.382 22.008 1.00 97.69 89 VAL A CA 1
ATOM 710 C C . VAL A 1 89 ? 2.450 3.017 22.639 1.00 97.69 89 VAL A C 1
ATOM 712 O O . VAL A 1 89 ? 3.022 3.848 23.347 1.00 97.69 89 VAL A O 1
ATOM 715 N N . PRO A 1 90 ? 2.940 1.773 22.473 1.00 96.81 90 PRO A N 1
ATOM 716 C CA . PRO A 1 90 ? 4.093 1.284 23.233 1.00 96.81 90 PRO A CA 1
ATOM 717 C C . PRO A 1 90 ? 5.414 2.001 22.922 1.00 96.81 90 PRO A C 1
ATOM 719 O O . PRO A 1 90 ? 6.265 2.140 23.802 1.00 96.81 90 PRO A O 1
ATOM 722 N N . ASP A 1 91 ? 5.607 2.445 21.677 1.00 97.75 91 ASP A N 1
ATOM 723 C CA . ASP A 1 91 ? 6.801 3.182 21.260 1.00 97.75 91 ASP A CA 1
ATOM 724 C C . ASP A 1 91 ? 6.673 4.666 21.634 1.00 97.75 91 ASP A C 1
ATOM 726 O O . ASP A 1 91 ? 5.788 5.380 21.159 1.00 97.75 91 ASP A O 1
ATOM 730 N N . ALA A 1 92 ? 7.576 5.152 22.488 1.00 98.00 92 ALA A N 1
ATOM 731 C CA . ALA A 1 92 ? 7.542 6.528 22.984 1.00 98.00 92 ALA A CA 1
ATOM 732 C C . ALA A 1 92 ? 7.788 7.583 21.886 1.00 98.00 92 ALA A C 1
ATOM 734 O O . ALA A 1 92 ? 7.277 8.705 21.986 1.00 98.00 92 ALA A O 1
ATOM 735 N N . ASN A 1 93 ? 8.556 7.248 20.844 1.00 97.81 93 ASN A N 1
ATOM 736 C CA . ASN A 1 93 ? 8.785 8.145 19.716 1.00 97.81 93 ASN A CA 1
ATOM 737 C C . ASN A 1 93 ? 7.535 8.222 18.837 1.00 97.81 93 ASN A C 1
ATOM 739 O O . ASN A 1 93 ? 7.132 9.322 18.451 1.00 97.81 93 ASN A O 1
ATOM 743 N N . LEU A 1 94 ? 6.865 7.088 18.603 1.00 98.38 94 LEU A N 1
ATOM 744 C CA . LEU A 1 94 ? 5.581 7.071 17.903 1.00 98.38 94 LEU A CA 1
ATOM 745 C C . LEU A 1 94 ? 4.508 7.820 18.693 1.00 98.38 94 LEU A C 1
ATOM 747 O O . LEU A 1 94 ? 3.793 8.636 18.117 1.00 98.38 94 LEU A O 1
ATOM 751 N N . LEU A 1 95 ? 4.425 7.603 20.008 1.00 98.62 95 LEU A N 1
ATOM 752 C CA . LEU A 1 95 ? 3.517 8.337 20.889 1.00 98.62 95 LEU A CA 1
ATOM 753 C C . LEU A 1 95 ? 3.738 9.848 20.760 1.00 98.62 95 LEU A C 1
ATOM 755 O O . LEU A 1 95 ? 2.790 10.593 20.520 1.00 98.62 95 LEU A O 1
ATOM 759 N N . THR A 1 96 ? 4.994 10.294 20.841 1.00 98.44 96 THR A N 1
ATOM 760 C CA . THR A 1 96 ? 5.358 11.713 20.699 1.00 98.44 96 THR A CA 1
ATOM 761 C C . THR A 1 96 ? 4.960 12.259 19.327 1.00 98.44 96 THR A C 1
ATOM 763 O O . THR A 1 96 ? 4.394 13.354 19.226 1.00 98.44 96 THR A O 1
ATOM 766 N N . TYR A 1 97 ? 5.225 11.499 18.262 1.00 98.38 97 TYR A N 1
ATOM 767 C CA . TYR A 1 97 ? 4.842 11.860 16.902 1.00 98.38 97 TYR A CA 1
ATOM 768 C C . TYR A 1 97 ? 3.321 12.013 16.769 1.00 98.38 97 TYR A C 1
ATOM 770 O O . TYR A 1 97 ? 2.841 13.034 16.264 1.00 98.38 97 TYR A O 1
ATOM 778 N N . LEU A 1 98 ? 2.556 11.026 17.240 1.00 98.38 98 LEU A N 1
ATOM 779 C CA . LEU A 1 98 ? 1.100 11.016 17.147 1.00 98.38 98 LEU A CA 1
ATOM 780 C C . LEU A 1 98 ? 0.480 12.116 18.016 1.00 98.38 98 LEU A C 1
ATOM 782 O O . LEU A 1 98 ? -0.396 12.824 17.532 1.00 98.38 98 LEU A O 1
ATOM 786 N N . GLN A 1 99 ? 0.973 12.355 19.234 1.00 98.12 99 GLN A N 1
ATOM 787 C CA . GLN A 1 99 ? 0.522 13.474 20.074 1.00 98.12 99 GLN A CA 1
ATOM 788 C C . GLN A 1 99 ? 0.802 14.831 19.420 1.00 98.12 99 GLN A C 1
ATOM 790 O O . GLN A 1 99 ? -0.006 15.749 19.524 1.00 98.12 99 GLN A O 1
ATOM 795 N N . THR A 1 100 ? 1.929 14.967 18.718 1.00 97.69 100 THR A N 1
ATOM 796 C CA . THR A 1 100 ? 2.283 16.214 18.025 1.00 97.69 100 THR A CA 1
ATOM 797 C C . THR A 1 100 ? 1.396 16.456 16.805 1.00 97.69 100 THR A C 1
ATOM 799 O O . THR A 1 100 ? 1.050 17.599 16.501 1.00 97.69 100 THR A O 1
ATOM 802 N N . ASN A 1 101 ? 1.041 15.395 16.075 1.00 97.69 101 ASN A N 1
ATOM 803 C CA . ASN A 1 101 ? 0.394 15.522 14.772 1.00 97.69 101 ASN A CA 1
ATOM 804 C C . ASN A 1 101 ? -1.121 15.290 14.783 1.00 97.69 101 ASN A C 1
ATOM 806 O O . ASN A 1 101 ? -1.796 15.876 13.937 1.00 97.69 101 ASN A O 1
ATOM 810 N N . PHE A 1 102 ? -1.616 14.504 15.737 1.00 97.94 102 PHE A N 1
ATOM 811 C CA . PHE A 1 102 ? -2.986 13.999 15.857 1.00 97.94 102 PHE A CA 1
ATOM 812 C C . PHE A 1 102 ? -3.503 14.114 17.307 1.00 97.94 102 PHE A C 1
ATOM 814 O O . PHE A 1 102 ? -4.148 13.207 17.836 1.00 97.94 102 PHE A O 1
ATOM 821 N N . ALA A 1 103 ? -3.190 15.233 17.972 1.00 97.44 103 ALA A N 1
ATOM 822 C CA . ALA A 1 103 ? -3.500 15.492 19.381 1.00 97.44 103 ALA A CA 1
ATOM 823 C C . ALA A 1 103 ? -4.986 15.316 19.746 1.00 97.44 103 ALA A C 1
ATOM 825 O O . ALA A 1 103 ? -5.299 15.003 20.897 1.00 97.44 103 ALA A O 1
ATOM 826 N N . ASP A 1 104 ? -5.901 15.499 18.788 1.00 97.06 104 ASP A N 1
ATOM 827 C CA . ASP A 1 104 ? -7.347 15.421 19.028 1.00 97.06 104 ASP A CA 1
ATOM 828 C C . ASP A 1 104 ? -7.781 14.017 19.468 1.00 97.06 104 ASP A C 1
ATOM 830 O O . ASP A 1 104 ? -8.773 13.872 20.185 1.00 97.06 104 ASP A O 1
ATOM 834 N N . LEU A 1 105 ? -7.011 12.988 19.101 1.00 96.25 105 LEU A N 1
ATOM 835 C CA . LEU A 1 105 ? -7.265 11.604 19.491 1.00 96.25 105 LEU A CA 1
ATOM 836 C C . LEU A 1 105 ? -6.777 11.266 20.904 1.00 96.25 105 LEU A C 1
ATOM 838 O O . LEU A 1 105 ? -7.141 10.215 21.417 1.00 96.25 105 LEU A O 1
ATOM 842 N N . PHE A 1 106 ? -5.990 12.111 21.572 1.00 97.75 106 PHE A N 1
ATOM 843 C CA . PHE A 1 106 ? -5.317 11.719 22.815 1.00 97.75 106 PHE A CA 1
ATOM 844 C C . PHE A 1 106 ? -6.094 12.060 24.086 1.00 97.75 106 PHE A C 1
ATOM 846 O O . PHE A 1 106 ? -6.682 13.137 24.231 1.00 97.75 106 PHE A O 1
ATOM 853 N N . ASN A 1 107 ? -6.060 11.151 25.058 1.00 97.06 107 ASN A N 1
ATOM 854 C CA . ASN A 1 107 ? -6.448 11.375 26.447 1.00 97.06 107 ASN A CA 1
ATOM 855 C C . ASN A 1 107 ? -5.259 11.036 27.357 1.00 97.06 107 ASN A C 1
ATOM 857 O O . ASN A 1 107 ? -5.068 9.886 27.750 1.00 97.06 107 ASN A O 1
ATOM 861 N N . GLY A 1 108 ? -4.440 12.045 27.661 1.00 96.00 108 GLY A N 1
ATOM 862 C CA . GLY A 1 108 ? -3.125 11.817 28.260 1.00 96.00 108 GLY A CA 1
ATOM 863 C C . GLY A 1 108 ? -2.205 11.105 27.267 1.00 96.00 108 GLY A C 1
ATOM 864 O O . GLY A 1 108 ? -2.076 11.545 26.125 1.00 96.00 108 GLY A O 1
ATOM 865 N N . ASP A 1 109 ? -1.616 9.993 27.698 1.00 97.12 109 ASP A N 1
ATOM 866 C CA . ASP A 1 109 ? -0.662 9.202 26.908 1.00 97.12 109 ASP A CA 1
ATOM 867 C C . ASP A 1 109 ? -1.322 8.071 26.101 1.00 97.12 109 ASP A C 1
ATOM 869 O O . ASP A 1 109 ? -0.639 7.271 25.471 1.00 97.12 109 ASP A O 1
ATOM 873 N N . GLN A 1 110 ? -2.657 8.005 26.101 1.00 98.00 110 GLN A N 1
ATOM 874 C CA . GLN A 1 110 ? -3.428 6.992 25.379 1.00 98.00 110 GLN A CA 1
ATOM 875 C C . GLN A 1 110 ? -4.238 7.617 24.244 1.00 98.00 110 GLN A C 1
ATOM 877 O O . GLN A 1 110 ? -4.749 8.735 24.371 1.00 98.00 110 GLN A O 1
ATOM 882 N N . ILE A 1 111 ? -4.417 6.865 23.161 1.00 97.62 111 ILE A N 1
ATOM 883 C CA . ILE A 1 111 ? -5.389 7.187 22.113 1.00 97.62 111 ILE A CA 1
ATOM 884 C C . ILE A 1 111 ? -6.785 6.846 22.637 1.00 97.62 111 ILE A C 1
ATOM 886 O O . ILE A 1 111 ? -7.007 5.752 23.144 1.00 97.62 111 ILE A O 1
ATOM 890 N N . ASP A 1 112 ? -7.739 7.762 22.504 1.00 95.38 112 ASP A N 1
ATOM 891 C CA . ASP A 1 112 ? -9.153 7.559 22.801 1.00 95.38 112 ASP A CA 1
ATOM 892 C C . ASP A 1 112 ? -9.951 7.482 21.499 1.00 95.38 112 ASP A C 1
ATOM 894 O O . ASP A 1 112 ? -10.298 8.499 20.894 1.00 95.38 112 ASP A O 1
ATOM 898 N N . LEU A 1 113 ? -10.304 6.258 21.103 1.00 94.06 113 LEU A N 1
ATOM 899 C CA . LEU A 1 113 ? -11.058 5.978 19.877 1.00 94.06 113 LEU A CA 1
ATOM 900 C C . LEU A 1 113 ? -12.468 6.592 19.865 1.00 94.06 113 LEU A C 1
ATOM 902 O O . LEU A 1 113 ? -13.127 6.597 18.829 1.00 94.06 113 LEU A O 1
ATOM 906 N N . SER A 1 114 ? -12.966 7.101 20.999 1.00 87.88 114 SER A N 1
ATOM 907 C CA . SER A 1 114 ? -14.252 7.806 21.037 1.00 87.88 114 SER A CA 1
ATOM 908 C C . SER A 1 114 ? -14.174 9.257 20.557 1.00 87.88 114 SER A C 1
ATOM 910 O O . SER A 1 114 ? -15.221 9.880 20.357 1.00 87.88 114 SER A O 1
ATOM 912 N N . LYS A 1 115 ? -12.964 9.801 20.386 1.00 90.00 115 LYS A N 1
ATOM 913 C CA . LYS A 1 115 ? -12.736 11.168 19.917 1.00 90.00 115 LYS A CA 1
ATOM 914 C C . LYS A 1 115 ? -12.708 11.247 18.395 1.00 90.00 115 LYS A C 1
ATOM 916 O O . LYS A 1 115 ? -12.488 10.263 17.696 1.00 90.00 115 LYS A O 1
ATOM 921 N N . HIS A 1 116 ? -12.923 12.460 17.898 1.00 88.00 116 HIS A N 1
ATOM 922 C CA . HIS A 1 116 ? -12.927 12.777 16.476 1.00 88.00 116 HIS A CA 1
ATOM 923 C C . HIS A 1 116 ? -11.786 13.737 16.149 1.00 88.00 116 HIS A C 1
ATOM 925 O O . HIS A 1 116 ? -11.478 14.626 16.943 1.00 88.00 116 HIS A O 1
ATOM 931 N N . LEU A 1 117 ? -11.206 13.579 14.961 1.00 92.75 117 LEU A N 1
ATOM 932 C CA . LEU A 1 117 ? -10.215 14.504 14.420 1.00 92.75 117 LEU A CA 1
ATOM 933 C C . LEU A 1 117 ? -10.893 15.808 13.982 1.00 92.75 117 LEU A C 1
ATOM 935 O O . LEU A 1 117 ? -11.896 15.794 13.263 1.00 92.75 117 LEU A O 1
ATOM 939 N N . GLY A 1 118 ? -10.326 16.945 14.376 1.00 92.00 118 GLY A N 1
ATOM 940 C CA . GLY A 1 118 ? -10.694 18.248 13.839 1.00 92.00 118 GLY A CA 1
ATOM 941 C C . GLY A 1 118 ? -10.275 18.411 12.375 1.00 92.00 118 GLY A C 1
ATOM 942 O O . GLY A 1 118 ? -9.495 17.627 11.830 1.00 92.00 118 GLY A O 1
ATOM 943 N N . LEU A 1 119 ? -10.770 19.474 11.731 1.00 91.00 119 LEU A N 1
ATOM 944 C CA . LEU A 1 119 ? -10.532 19.748 10.304 1.00 91.00 119 LEU A CA 1
ATOM 945 C C . LEU A 1 119 ? -9.039 19.775 9.926 1.00 91.00 119 LEU A C 1
ATOM 947 O O . LEU A 1 119 ? -8.681 19.301 8.849 1.00 91.00 119 LEU A O 1
ATOM 951 N N . ASP A 1 120 ? -8.184 20.274 10.821 1.00 93.06 120 ASP A N 1
ATOM 952 C CA . ASP A 1 120 ? -6.740 20.413 10.588 1.00 93.06 120 ASP A CA 1
ATOM 953 C C . ASP A 1 120 ? -5.982 19.077 10.653 1.00 93.06 120 ASP A C 1
ATOM 955 O O . ASP A 1 120 ? -4.914 18.941 10.058 1.00 93.06 120 ASP A O 1
ATOM 959 N N . GLN A 1 121 ? -6.511 18.090 11.383 1.00 96.06 121 GLN A N 1
ATOM 960 C CA . GLN A 1 121 ? -5.849 16.798 11.590 1.00 96.06 121 GLN A CA 1
ATOM 961 C C . GLN A 1 121 ? -6.469 15.694 10.728 1.00 96.06 121 GLN A C 1
ATOM 963 O O . GLN A 1 121 ? -5.761 14.775 10.320 1.00 96.06 121 GLN A O 1
ATOM 968 N N . LYS A 1 122 ? -7.761 15.792 10.383 1.00 94.69 122 LYS A N 1
ATOM 969 C CA . LYS A 1 122 ? -8.469 14.725 9.662 1.00 94.69 122 LYS A CA 1
ATOM 970 C C . LYS A 1 122 ? -7.897 14.429 8.275 1.00 94.69 122 LYS A C 1
ATOM 972 O O . LYS A 1 122 ? -7.909 13.282 7.869 1.00 94.69 122 LYS A O 1
ATOM 977 N N . THR A 1 123 ? -7.364 15.426 7.567 1.00 95.69 123 THR A N 1
ATOM 978 C CA . THR A 1 123 ? -6.760 15.249 6.226 1.00 95.69 123 THR A CA 1
ATOM 979 C C . THR A 1 123 ? -5.235 15.187 6.255 1.00 95.69 123 THR A C 1
ATOM 981 O O . THR A 1 123 ? -4.587 15.083 5.212 1.00 95.69 123 THR A O 1
ATOM 984 N N . LYS A 1 124 ? -4.637 15.282 7.447 1.00 96.94 124 LYS A N 1
ATOM 985 C CA . LYS A 1 124 ? -3.190 15.365 7.595 1.00 96.94 124 LYS A CA 1
ATOM 986 C C . LYS A 1 124 ? -2.539 14.052 7.169 1.00 96.94 124 LYS A C 1
ATOM 988 O O . LYS A 1 124 ? -2.989 12.972 7.549 1.00 96.94 124 LYS A O 1
ATOM 993 N N . GLU A 1 125 ? -1.481 14.169 6.372 1.00 96.88 125 GLU A N 1
ATOM 994 C CA . GLU A 1 125 ? -0.682 13.033 5.914 1.00 96.88 125 GLU A CA 1
ATOM 995 C C . GLU A 1 125 ? 0.041 12.371 7.093 1.00 96.88 125 GLU A C 1
ATOM 997 O O . GLU A 1 125 ? 0.513 13.052 8.009 1.00 96.88 125 GLU A O 1
ATOM 1002 N N . LEU A 1 126 ? 0.156 11.045 7.047 1.00 98.38 126 LEU A N 1
ATOM 1003 C CA . LEU A 1 126 ? 0.949 10.278 7.995 1.00 98.38 126 LEU A CA 1
ATOM 1004 C C . LEU A 1 126 ? 2.349 10.072 7.413 1.00 98.38 126 LEU A C 1
ATOM 1006 O O . LEU A 1 126 ? 2.528 9.317 6.459 1.00 98.38 126 LEU A O 1
ATOM 1010 N N . LEU A 1 127 ? 3.337 10.746 7.997 1.00 97.88 127 LEU A N 1
ATOM 1011 C CA . LEU A 1 127 ? 4.740 10.687 7.589 1.00 97.88 127 LEU A CA 1
ATOM 1012 C C . LEU A 1 127 ? 5.634 10.525 8.818 1.00 97.88 127 LEU A C 1
ATOM 1014 O O . LEU A 1 127 ? 5.938 11.523 9.470 1.00 97.88 127 LEU A O 1
ATOM 1018 N N . VAL A 1 128 ? 6.056 9.297 9.108 1.00 97.88 128 VAL A N 1
ATOM 1019 C CA . VAL A 1 128 ? 7.039 8.997 10.160 1.00 97.88 128 VAL A CA 1
ATOM 1020 C C . VAL A 1 128 ? 8.379 8.748 9.486 1.00 97.88 128 VAL A C 1
ATOM 1022 O O . VAL A 1 128 ? 8.575 7.711 8.857 1.00 97.88 128 VAL A O 1
ATOM 1025 N N . ALA A 1 129 ? 9.274 9.727 9.562 1.00 95.94 129 ALA A N 1
ATOM 1026 C CA . ALA A 1 129 ? 10.568 9.715 8.896 1.00 95.94 129 ALA A CA 1
ATOM 1027 C C . ALA A 1 129 ? 11.614 8.916 9.701 1.00 95.94 129 ALA A C 1
ATOM 1029 O O . ALA A 1 129 ? 11.474 8.766 10.914 1.00 95.94 129 ALA A O 1
ATOM 1030 N N . PRO A 1 130 ? 12.744 8.501 9.088 1.00 94.88 130 PRO A N 1
ATOM 1031 C CA . PRO A 1 130 ? 13.801 7.792 9.817 1.00 94.88 130 PRO A CA 1
ATOM 1032 C C . PRO A 1 130 ? 14.323 8.550 11.048 1.00 94.88 130 PRO A C 1
ATOM 1034 O O . PRO A 1 130 ? 14.709 7.943 12.044 1.00 94.88 130 PRO A O 1
ATOM 1037 N N . ALA A 1 131 ? 14.322 9.888 10.990 1.00 94.56 131 ALA A N 1
ATOM 1038 C CA . ALA A 1 131 ? 14.773 10.756 12.077 1.00 94.56 131 ALA A CA 1
ATOM 1039 C C . ALA A 1 131 ? 13.841 10.756 13.301 1.00 94.56 131 ALA A C 1
ATOM 1041 O O . ALA A 1 131 ? 14.274 11.177 14.375 1.00 94.56 131 ALA A O 1
ATOM 1042 N N . ASP A 1 132 ? 12.604 10.268 13.158 1.00 95.50 132 ASP A N 1
ATOM 1043 C CA . ASP A 1 132 ? 11.670 10.101 14.272 1.00 95.50 132 ASP A CA 1
ATOM 1044 C C . ASP A 1 132 ? 12.053 8.897 15.152 1.00 95.50 132 ASP A C 1
ATOM 1046 O O . ASP A 1 132 ? 11.573 8.786 16.271 1.00 95.50 132 ASP A O 1
ATOM 1050 N N . ASN A 1 133 ? 12.983 8.039 14.707 1.00 95.06 133 ASN A N 1
ATOM 1051 C CA . ASN A 1 133 ? 13.529 6.906 15.465 1.00 95.06 133 ASN A CA 1
ATOM 1052 C C . ASN A 1 133 ? 12.468 5.918 15.996 1.00 95.06 133 ASN A C 1
ATOM 1054 O O . ASN A 1 133 ? 12.645 5.337 17.069 1.00 95.06 133 ASN A O 1
ATOM 1058 N N . VAL A 1 134 ? 11.372 5.725 15.261 1.00 96.44 134 VAL A N 1
ATOM 1059 C CA . VAL A 1 134 ? 10.338 4.734 15.597 1.00 96.44 134 VAL A CA 1
ATOM 1060 C C . VAL A 1 134 ? 10.824 3.331 15.230 1.00 96.44 134 VAL A C 1
ATOM 1062 O O . VAL A 1 134 ? 11.335 3.113 14.127 1.00 96.44 134 VAL A O 1
ATOM 1065 N N . THR A 1 135 ? 10.670 2.379 16.152 1.00 95.81 135 THR A N 1
ATOM 1066 C CA . THR A 1 135 ? 11.029 0.964 15.937 1.00 95.81 135 THR A CA 1
ATOM 1067 C C . THR A 1 135 ? 9.856 0.009 16.128 1.00 95.81 135 THR A C 1
ATOM 1069 O O . THR A 1 135 ? 9.931 -1.132 15.674 1.00 95.81 135 THR A O 1
ATOM 1072 N N . ASN A 1 136 ? 8.759 0.465 16.734 1.00 96.94 136 ASN A N 1
ATOM 1073 C CA . ASN A 1 136 ? 7.499 -0.265 16.786 1.00 96.94 136 ASN A CA 1
ATOM 1074 C C . ASN A 1 136 ? 6.331 0.659 16.409 1.00 96.94 136 ASN A C 1
ATOM 1076 O O . ASN A 1 136 ? 6.097 1.679 17.051 1.00 96.94 136 ASN A O 1
ATOM 1080 N N . PHE A 1 137 ? 5.591 0.279 15.370 1.00 97.75 137 PHE A N 1
ATOM 1081 C CA . PHE A 1 137 ? 4.436 0.998 14.843 1.00 97.75 137 PHE A CA 1
ATOM 1082 C C . PHE A 1 137 ? 3.095 0.585 15.481 1.00 97.75 137 PHE A C 1
ATOM 1084 O O . PHE A 1 137 ? 2.044 1.037 15.027 1.00 97.75 137 PHE A O 1
ATOM 1091 N N . GLU A 1 138 ? 3.088 -0.243 16.533 1.00 96.25 138 GLU A N 1
ATOM 1092 C CA . GLU A 1 138 ? 1.865 -0.532 17.294 1.00 96.25 138 GLU A CA 1
ATOM 1093 C C . GLU A 1 138 ? 1.231 0.763 17.827 1.00 96.25 138 GLU A C 1
ATOM 1095 O O . GLU A 1 138 ? 1.867 1.569 18.506 1.00 96.25 138 GLU A O 1
ATOM 1100 N N . GLY A 1 139 ? -0.042 0.963 17.489 1.00 96.06 139 GLY A N 1
ATOM 1101 C CA . GLY A 1 139 ? -0.791 2.192 17.720 1.00 96.06 139 GLY A CA 1
ATOM 1102 C C . GLY A 1 139 ? -1.190 2.897 16.420 1.00 96.06 139 GLY A C 1
ATOM 1103 O O . GLY A 1 139 ? -2.174 3.636 16.410 1.00 96.06 139 GLY A O 1
ATOM 1104 N N . ILE A 1 140 ? -0.482 2.652 15.308 1.00 96.75 140 ILE A N 1
ATOM 1105 C CA . ILE A 1 140 ? -0.765 3.307 14.023 1.00 96.75 140 ILE A CA 1
ATOM 1106 C C . ILE A 1 140 ? -2.107 2.887 13.413 1.00 96.75 140 ILE A C 1
ATOM 1108 O O . ILE A 1 140 ? -2.787 3.718 12.807 1.00 96.75 140 ILE A O 1
ATOM 1112 N N . GLN A 1 141 ? -2.529 1.639 13.632 1.00 94.69 141 GLN A N 1
ATOM 1113 C CA . GLN A 1 141 ? -3.820 1.117 13.188 1.00 94.69 141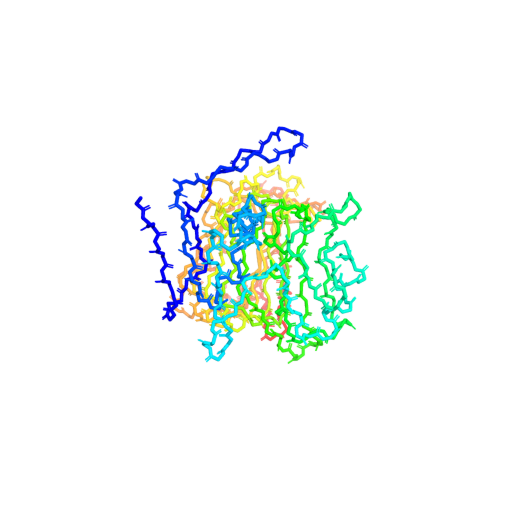 GLN A CA 1
ATOM 1114 C C . GLN A 1 141 ? -4.981 1.951 13.750 1.00 94.69 141 GLN A C 1
ATOM 1116 O O . GLN A 1 141 ? -5.954 2.210 13.051 1.00 94.69 141 GLN A O 1
ATOM 1121 N N . PHE A 1 142 ? -4.829 2.510 14.958 1.00 95.44 142 PHE A N 1
ATOM 1122 C CA . PHE A 1 142 ? -5.844 3.357 15.595 1.00 95.44 142 PHE A CA 1
ATOM 1123 C C . PHE A 1 142 ? -6.068 4.710 14.914 1.00 95.44 142 PHE A C 1
ATOM 1125 O O . PHE A 1 142 ? -7.113 5.332 15.120 1.00 95.44 142 PHE A O 1
ATOM 1132 N N . LEU A 1 143 ? -5.102 5.162 14.112 1.00 95.94 143 LEU A N 1
ATOM 1133 C CA . LEU A 1 143 ? -5.246 6.315 13.228 1.00 95.94 143 LEU A CA 1
ATOM 1134 C C . LEU A 1 143 ? -5.685 5.877 11.828 1.00 95.94 143 LEU A C 1
ATOM 1136 O O . LEU A 1 143 ? -6.641 6.435 11.297 1.00 95.94 143 LEU A O 1
ATOM 1140 N N . VAL A 1 144 ? -4.989 4.898 11.240 1.00 95.31 144 VAL A N 1
ATOM 1141 C CA . VAL A 1 144 ? -5.180 4.493 9.838 1.00 95.31 144 VAL A CA 1
ATOM 1142 C C . VAL A 1 144 ? -6.578 3.935 9.585 1.00 95.31 144 VAL A C 1
ATOM 1144 O O . VAL A 1 144 ? -7.189 4.259 8.569 1.00 95.31 144 VAL A O 1
ATOM 1147 N N . GLU A 1 145 ? -7.099 3.154 10.527 1.00 92.50 145 GLU A N 1
ATOM 1148 C CA . GLU A 1 145 ? -8.425 2.533 10.445 1.00 92.50 145 GLU A CA 1
ATOM 1149 C C . GLU A 1 145 ? -9.516 3.398 11.083 1.00 92.50 145 GLU A C 1
ATOM 1151 O O . GLU A 1 145 ? -10.682 3.005 11.160 1.00 92.50 145 GLU A O 1
ATOM 1156 N N . ASN A 1 146 ? -9.165 4.597 11.558 1.00 91.12 146 ASN A N 1
ATOM 1157 C CA . ASN A 1 146 ? -10.150 5.503 12.114 1.00 91.12 146 ASN A CA 1
ATOM 1158 C C . ASN A 1 146 ? -11.090 5.989 10.997 1.00 91.12 146 ASN A C 1
ATOM 1160 O O . ASN A 1 146 ? -10.624 6.631 10.053 1.00 91.12 146 ASN A O 1
ATOM 1164 N N . PRO A 1 147 ? -12.416 5.785 11.111 1.00 86.69 147 PRO A N 1
ATOM 1165 C CA . PRO A 1 147 ? -13.358 6.139 10.048 1.00 86.69 147 PRO A CA 1
ATOM 1166 C C . PRO A 1 147 ? -13.428 7.647 9.763 1.00 86.69 147 PRO A C 1
ATOM 1168 O O . PRO A 1 147 ? -13.973 8.050 8.737 1.00 86.69 147 PRO A O 1
ATOM 1171 N N . TYR A 1 148 ? -12.894 8.483 10.658 1.00 87.00 148 TYR A N 1
ATOM 1172 C CA . TYR A 1 148 ? -12.867 9.938 10.514 1.00 87.00 148 TYR A CA 1
ATOM 1173 C C . TYR A 1 148 ? -11.523 10.476 10.012 1.00 87.00 148 TYR A C 1
ATOM 1175 O O . TYR A 1 148 ? -11.381 11.692 9.865 1.00 87.00 148 TYR A O 1
ATOM 1183 N N . TRP A 1 149 ? -10.530 9.614 9.774 1.00 94.12 149 TRP A N 1
ATOM 1184 C CA . TRP A 1 149 ? -9.288 10.019 9.129 1.00 94.12 149 TRP A CA 1
ATOM 1185 C C . TRP A 1 149 ? -9.425 9.915 7.605 1.00 94.12 149 TRP A C 1
ATOM 1187 O O . TRP A 1 149 ? -9.783 8.889 7.037 1.00 94.12 149 TRP A O 1
ATOM 1197 N N . GLU A 1 150 ? -9.143 11.025 6.938 1.00 94.69 150 GLU A N 1
ATOM 1198 C CA . GLU A 1 150 ? -9.243 11.245 5.495 1.00 94.69 150 GLU A CA 1
ATOM 1199 C C . GLU A 1 150 ? -7.865 11.617 4.918 1.00 94.69 150 GLU A C 1
ATOM 1201 O O . GLU A 1 150 ? -7.758 12.372 3.949 1.00 94.69 150 GLU A O 1
ATOM 1206 N N . GLY A 1 151 ? -6.785 11.160 5.560 1.00 95.62 151 GLY A N 1
ATOM 1207 C CA . GLY A 1 151 ? -5.426 11.401 5.093 1.00 95.62 151 GLY A CA 1
ATOM 1208 C C . GLY A 1 151 ? -5.200 10.817 3.700 1.00 95.62 151 GLY A C 1
ATOM 1209 O O . GLY A 1 151 ? -5.728 9.762 3.358 1.00 95.62 151 GLY A O 1
ATOM 1210 N N . ALA A 1 152 ? -4.394 11.505 2.889 1.00 97.06 152 ALA A N 1
ATOM 1211 C CA . ALA A 1 152 ? -4.121 11.087 1.513 1.00 97.06 152 ALA A CA 1
ATOM 1212 C C . ALA A 1 152 ? -2.884 10.185 1.372 1.00 97.06 152 ALA A C 1
ATOM 1214 O O . ALA A 1 152 ? -2.688 9.583 0.311 1.00 97.06 152 ALA A O 1
ATOM 1215 N N . LYS A 1 153 ? -2.019 10.118 2.394 1.00 97.75 153 LYS A N 1
ATOM 1216 C CA . LYS A 1 153 ? -0.732 9.412 2.330 1.00 97.75 153 LYS A CA 1
ATOM 1217 C C . LYS A 1 153 ? -0.372 8.731 3.642 1.00 97.75 153 LYS A C 1
ATOM 1219 O O . LYS A 1 153 ? -0.538 9.319 4.712 1.00 97.75 153 LYS A O 1
ATOM 1224 N N . ILE A 1 154 ? 0.206 7.539 3.510 1.00 98.44 154 ILE A N 1
ATOM 1225 C CA . ILE A 1 154 ? 0.925 6.814 4.559 1.00 98.44 154 ILE A CA 1
ATOM 1226 C C . ILE A 1 154 ? 2.373 6.672 4.102 1.00 98.44 154 ILE A C 1
ATOM 1228 O O . ILE A 1 154 ? 2.648 6.192 3.003 1.00 98.44 154 ILE A O 1
ATOM 1232 N N . SER A 1 155 ? 3.311 7.117 4.923 1.00 98.25 155 SER A N 1
ATOM 1233 C CA . SER A 1 155 ? 4.741 7.028 4.655 1.00 98.25 155 SER A CA 1
ATOM 1234 C C . SER A 1 155 ? 5.480 6.710 5.945 1.00 98.25 155 SER A C 1
ATOM 1236 O O . SER A 1 155 ? 5.675 7.585 6.787 1.00 98.25 155 SER A O 1
ATOM 1238 N N . LEU A 1 156 ? 5.857 5.444 6.104 1.00 98.19 156 LEU A N 1
ATOM 1239 C CA . LEU A 1 156 ? 6.477 4.919 7.314 1.00 98.19 156 LEU A CA 1
ATOM 1240 C C . LEU A 1 156 ? 7.874 4.401 6.997 1.00 98.19 156 LEU A C 1
ATOM 1242 O O . LEU A 1 156 ? 8.072 3.576 6.100 1.00 98.19 156 LEU A O 1
ATOM 1246 N N . TYR A 1 157 ? 8.836 4.896 7.762 1.00 96.62 157 TYR A N 1
ATOM 1247 C CA . TYR A 1 157 ? 10.233 4.527 7.652 1.00 96.62 157 TYR A CA 1
ATOM 1248 C C . TYR A 1 157 ? 10.738 4.118 9.034 1.00 96.62 157 TYR A C 1
ATOM 1250 O O . TYR A 1 157 ? 10.508 4.821 10.018 1.00 96.62 157 TYR A O 1
ATOM 1258 N N . SER A 1 158 ? 11.448 2.996 9.104 1.00 93.56 158 SER A N 1
ATOM 1259 C CA . SER A 1 158 ? 12.145 2.584 10.326 1.00 93.56 158 SER A CA 1
ATOM 1260 C C . SER A 1 158 ? 13.292 3.536 10.695 1.00 93.56 158 SER A C 1
ATOM 1262 O O . SER A 1 158 ? 13.806 4.296 9.864 1.00 93.56 158 SER A O 1
ATOM 1264 N N . ALA A 1 159 ? 13.723 3.458 11.954 1.00 84.69 159 ALA A N 1
ATOM 1265 C CA . ALA A 1 159 ? 14.874 4.163 12.506 1.00 84.69 159 ALA A CA 1
ATOM 1266 C C . ALA A 1 159 ? 16.206 3.768 11.824 1.00 84.69 159 ALA A C 1
ATOM 1268 O O . ALA A 1 159 ? 16.938 2.898 12.291 1.00 84.69 159 ALA A O 1
ATOM 1269 N N . GLY A 1 160 ? 16.565 4.449 10.735 1.00 73.88 160 GLY A N 1
ATOM 1270 C CA . GLY A 1 160 ? 17.844 4.263 10.037 1.00 73.88 160 GLY A CA 1
ATOM 1271 C C . GLY A 1 160 ? 17.854 3.129 9.001 1.00 73.88 160 GLY A C 1
ATOM 1272 O O . GLY A 1 160 ? 16.919 2.344 8.895 1.00 73.88 160 GLY A O 1
ATOM 1273 N N . GLU A 1 161 ? 18.924 3.066 8.199 1.00 68.88 161 GLU A N 1
ATOM 1274 C CA . GLU A 1 161 ? 18.992 2.230 6.983 1.00 68.88 161 GLU A CA 1
ATOM 1275 C C . GLU A 1 161 ? 19.052 0.712 7.245 1.00 68.88 161 GLU A C 1
ATOM 1277 O O . GLU A 1 161 ? 18.623 -0.065 6.396 1.00 68.88 161 GLU A O 1
ATOM 1282 N N . GLU A 1 162 ? 19.553 0.279 8.408 1.00 75.75 162 GLU A N 1
ATOM 1283 C CA . GLU A 1 162 ? 19.728 -1.148 8.743 1.00 75.75 162 GLU A CA 1
ATOM 1284 C C . GLU A 1 162 ? 18.720 -1.680 9.780 1.00 75.75 162 GLU A C 1
ATOM 1286 O O . GLU A 1 162 ? 18.746 -2.865 10.111 1.00 75.75 162 GLU A O 1
ATOM 1291 N N . SER A 1 163 ? 17.836 -0.830 10.310 1.00 87.81 163 SER A N 1
ATOM 1292 C CA . SER A 1 163 ? 16.842 -1.237 11.309 1.00 87.81 163 SER A CA 1
ATOM 1293 C C . SER A 1 163 ? 15.548 -1.663 10.635 1.00 87.81 163 SER A C 1
ATOM 1295 O O . SER A 1 163 ? 15.041 -0.937 9.784 1.00 87.81 163 SER A O 1
ATOM 1297 N N . ILE A 1 164 ? 14.952 -2.767 11.082 1.00 94.31 164 ILE A N 1
ATOM 1298 C CA . ILE A 1 164 ? 13.595 -3.163 10.694 1.00 94.31 164 ILE A CA 1
ATOM 1299 C C . ILE A 1 164 ? 12.663 -2.886 11.873 1.00 94.31 164 ILE A C 1
ATOM 1301 O O . ILE A 1 164 ? 12.918 -3.363 12.978 1.00 94.31 164 ILE A O 1
ATOM 1305 N N . ALA A 1 165 ? 11.618 -2.093 11.645 1.00 96.81 165 ALA A N 1
ATOM 1306 C CA . ALA A 1 165 ? 10.608 -1.778 12.653 1.00 96.81 165 ALA A CA 1
ATOM 1307 C C . ALA A 1 165 ? 9.414 -2.732 12.536 1.00 96.81 165 ALA A C 1
ATOM 1309 O O . ALA A 1 165 ? 9.027 -3.079 11.422 1.00 96.81 165 ALA A O 1
ATOM 1310 N N . SER A 1 166 ? 8.804 -3.124 13.654 1.00 96.88 166 SER A N 1
ATOM 1311 C CA . SER A 1 166 ? 7.571 -3.924 13.637 1.00 96.88 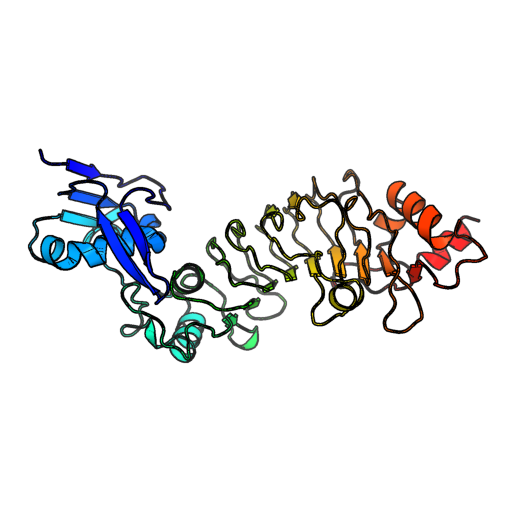166 SER A CA 1
ATOM 1312 C C . SER A 1 166 ? 6.354 -3.047 13.355 1.00 96.88 166 SER A C 1
ATOM 1314 O O . SER A 1 166 ? 6.301 -1.908 13.818 1.00 96.88 166 SER A O 1
ATOM 1316 N N . MET A 1 167 ? 5.352 -3.566 12.649 1.00 96.50 167 MET A N 1
ATOM 1317 C CA . MET A 1 167 ? 4.065 -2.897 12.446 1.00 96.50 167 MET A CA 1
ATOM 1318 C C . MET A 1 167 ? 2.919 -3.917 12.509 1.00 96.50 167 MET A C 1
ATOM 1320 O O . MET A 1 167 ? 3.065 -5.009 11.958 1.00 96.50 167 MET A O 1
ATOM 1324 N N . PRO A 1 168 ? 1.785 -3.589 13.159 1.00 94.38 168 PRO A N 1
ATOM 1325 C CA . PRO A 1 168 ? 0.589 -4.420 13.065 1.00 94.38 168 PRO A CA 1
ATOM 1326 C C . PRO A 1 168 ? 0.066 -4.453 11.624 1.00 94.38 168 PRO A C 1
ATOM 1328 O O . PRO A 1 168 ? 0.375 -3.575 10.815 1.00 94.38 168 PRO A O 1
ATOM 1331 N N . ASN A 1 169 ? -0.765 -5.444 11.312 1.00 93.25 169 ASN A N 1
ATOM 1332 C CA . ASN A 1 169 ? -1.533 -5.401 10.072 1.00 93.25 169 ASN A CA 1
ATOM 1333 C C . ASN A 1 169 ? -2.468 -4.187 10.108 1.00 93.25 169 ASN A C 1
ATOM 1335 O O . ASN A 1 169 ? -2.926 -3.781 11.177 1.00 93.25 169 ASN A O 1
ATOM 1339 N N . ILE A 1 170 ? -2.704 -3.587 8.943 1.00 93.38 170 ILE A N 1
ATOM 1340 C CA . ILE A 1 170 ? -3.548 -2.396 8.824 1.00 93.38 170 ILE A CA 1
ATOM 1341 C C . ILE A 1 170 ? -4.514 -2.526 7.657 1.00 93.38 170 ILE A C 1
ATOM 1343 O O . ILE A 1 170 ? -4.146 -3.040 6.597 1.00 93.38 170 ILE A O 1
ATOM 1347 N N . LYS A 1 171 ? -5.709 -1.962 7.824 1.00 94.31 171 LYS A N 1
ATOM 1348 C CA . LYS A 1 171 ? -6.679 -1.757 6.745 1.00 94.31 171 LYS A CA 1
ATOM 1349 C C . LYS A 1 171 ? -6.691 -0.310 6.267 1.00 94.31 171 LYS A C 1
ATOM 1351 O O . LYS A 1 171 ? -7.024 0.621 6.994 1.00 94.31 171 LYS A O 1
ATOM 1356 N N . VAL A 1 172 ? -6.313 -0.103 5.012 1.00 95.00 172 VAL A N 1
ATOM 1357 C CA . VAL A 1 172 ? -6.080 1.229 4.446 1.00 95.00 172 VAL A CA 1
ATOM 1358 C C . VAL A 1 172 ? -7.385 1.853 3.948 1.00 95.00 172 VAL A C 1
ATOM 1360 O O . VAL A 1 172 ? -8.117 1.256 3.162 1.00 95.00 172 VAL A O 1
ATOM 1363 N N . GLY A 1 173 ? -7.667 3.086 4.375 1.00 93.06 173 GLY A N 1
ATOM 1364 C CA . GLY A 1 173 ? -8.871 3.825 3.989 1.00 93.06 173 GLY A CA 1
ATOM 1365 C C . GLY A 1 173 ? -8.908 4.295 2.525 1.00 93.06 173 GLY A C 1
ATOM 1366 O O . GLY A 1 173 ? -7.888 4.432 1.852 1.00 93.06 173 GLY A O 1
ATOM 1367 N N . LYS A 1 174 ? -10.114 4.617 2.039 1.00 93.56 174 LYS A N 1
ATOM 1368 C CA . LYS A 1 174 ? -10.384 4.930 0.620 1.00 93.56 174 LYS A CA 1
ATOM 1369 C C . LYS A 1 174 ? -9.670 6.146 0.042 1.00 93.56 174 LYS A C 1
ATOM 1371 O O . LYS A 1 174 ? -9.386 6.155 -1.148 1.00 93.56 174 LYS A O 1
ATOM 1376 N N . PHE A 1 175 ? -9.386 7.150 0.871 1.00 95.00 175 PHE A N 1
ATOM 1377 C CA . PHE A 1 175 ? -8.777 8.415 0.444 1.00 95.00 175 PHE A CA 1
ATOM 1378 C C . PHE A 1 175 ? -7.261 8.319 0.244 1.00 95.00 175 PHE A C 1
ATOM 1380 O O . PHE A 1 175 ? -6.627 9.274 -0.209 1.00 95.00 175 PHE A O 1
ATOM 1387 N N . ILE A 1 176 ? -6.665 7.177 0.589 1.00 97.75 176 ILE A N 1
ATOM 1388 C CA . ILE A 1 176 ? -5.227 6.980 0.510 1.00 97.75 176 ILE A CA 1
ATOM 1389 C C . ILE A 1 176 ? -4.812 6.841 -0.949 1.00 97.75 176 ILE A C 1
ATOM 1391 O O . ILE A 1 176 ? -5.169 5.894 -1.642 1.00 97.75 176 ILE A O 1
ATOM 1395 N N . THR A 1 177 ? -3.999 7.794 -1.390 1.00 97.56 177 THR A N 1
ATOM 1396 C CA . THR A 1 177 ? -3.426 7.850 -2.738 1.00 97.56 177 THR A CA 1
ATOM 1397 C C . THR A 1 177 ? -2.009 7.290 -2.795 1.00 97.56 177 THR A C 1
ATOM 1399 O O . THR A 1 177 ? -1.547 6.897 -3.870 1.00 97.56 177 THR A O 1
ATOM 1402 N N . GLN A 1 178 ? -1.320 7.220 -1.652 1.00 98.00 178 GLN A N 1
ATOM 1403 C CA . GLN A 1 178 ? 0.046 6.721 -1.560 1.00 98.00 178 GLN A CA 1
ATOM 1404 C C . GLN A 1 178 ? 0.294 5.923 -0.279 1.00 98.00 178 GLN A C 1
ATOM 1406 O O . GLN A 1 178 ? -0.032 6.378 0.818 1.00 98.00 178 GLN A O 1
ATOM 1411 N N . VAL A 1 179 ? 0.971 4.785 -0.439 1.00 98.44 179 VAL A N 1
ATOM 1412 C CA . VAL A 1 179 ? 1.552 3.992 0.647 1.00 98.44 179 VAL A CA 1
ATOM 1413 C C . VAL A 1 179 ? 3.051 3.834 0.398 1.00 98.44 179 VAL A C 1
ATOM 1415 O O . VAL A 1 179 ? 3.459 3.339 -0.653 1.00 98.44 179 VAL A O 1
ATOM 1418 N N . ILE A 1 180 ? 3.867 4.248 1.367 1.00 98.12 180 ILE A N 1
ATOM 1419 C CA . ILE A 1 180 ? 5.311 4.003 1.407 1.00 98.12 180 ILE A CA 1
ATOM 1420 C C . ILE A 1 180 ? 5.643 3.292 2.714 1.00 98.12 180 ILE A C 1
ATOM 1422 O O . ILE A 1 180 ? 5.378 3.837 3.783 1.00 98.12 180 ILE A O 1
ATOM 1426 N N . LEU A 1 181 ? 6.261 2.118 2.623 1.00 97.75 181 LEU A N 1
ATOM 1427 C CA . LEU A 1 181 ? 6.779 1.363 3.760 1.00 97.75 181 LEU A CA 1
ATOM 1428 C C . LEU A 1 181 ? 8.216 0.947 3.466 1.00 97.75 181 LEU A C 1
ATOM 1430 O O . LEU A 1 181 ? 8.470 0.241 2.486 1.00 97.75 181 LEU A O 1
ATOM 1434 N N . GLN A 1 182 ? 9.151 1.397 4.301 1.00 96.31 182 GLN A N 1
ATOM 1435 C CA . GLN A 1 182 ? 10.568 1.078 4.145 1.00 96.31 182 GLN A CA 1
ATOM 1436 C C . GLN A 1 182 ? 11.166 0.524 5.431 1.00 96.31 182 GLN A C 1
ATOM 1438 O O . GLN A 1 182 ? 11.168 1.193 6.469 1.00 96.31 182 GLN A O 1
ATOM 1443 N N . ASN A 1 183 ? 11.729 -0.679 5.318 1.00 96.12 183 ASN A N 1
ATOM 1444 C CA . ASN A 1 183 ? 12.293 -1.445 6.422 1.00 96.12 183 ASN A CA 1
ATOM 1445 C C . ASN A 1 183 ? 11.250 -1.722 7.519 1.00 96.12 183 ASN A C 1
ATOM 1447 O O . ASN A 1 183 ? 11.520 -1.535 8.705 1.00 96.12 183 ASN A O 1
ATOM 1451 N N . ILE A 1 184 ? 10.043 -2.131 7.120 1.00 96.12 184 ILE A N 1
ATOM 1452 C CA . ILE A 1 184 ? 8.933 -2.411 8.036 1.00 96.12 184 ILE A CA 1
ATOM 1453 C C . ILE A 1 184 ? 8.582 -3.899 7.975 1.00 96.12 184 ILE A C 1
ATOM 1455 O O . ILE A 1 184 ? 8.291 -4.448 6.913 1.00 96.12 184 ILE A O 1
ATOM 1459 N N . GLU A 1 185 ? 8.586 -4.566 9.120 1.00 96.44 185 GLU A N 1
ATOM 1460 C CA . GLU A 1 185 ? 8.053 -5.914 9.270 1.00 96.44 185 GLU A CA 1
ATOM 1461 C C . GLU A 1 185 ? 6.541 -5.845 9.502 1.00 96.44 185 GLU A C 1
ATOM 1463 O O . GLU A 1 185 ? 6.081 -5.453 10.572 1.00 96.44 185 GLU A O 1
ATOM 1468 N N . VAL A 1 186 ? 5.787 -6.210 8.464 1.00 96.06 186 VAL A N 1
ATOM 1469 C CA . VAL A 1 186 ? 4.327 -6.354 8.464 1.00 96.06 186 VAL A CA 1
ATOM 1470 C C . VAL A 1 186 ? 3.953 -7.560 7.611 1.00 96.06 186 VAL A C 1
ATOM 1472 O O . VAL A 1 186 ? 4.556 -7.771 6.554 1.00 96.06 186 VAL A O 1
ATOM 1475 N N . GLU A 1 187 ? 2.990 -8.356 8.069 1.00 94.56 187 GLU A N 1
ATOM 1476 C CA . GLU A 1 187 ? 2.543 -9.557 7.358 1.00 94.56 187 GLU A CA 1
ATOM 1477 C C . GLU A 1 187 ? 1.564 -9.224 6.228 1.00 94.56 187 GLU A C 1
ATOM 1479 O O . GLU A 1 187 ? 1.686 -9.774 5.127 1.00 94.56 187 GLU A O 1
ATOM 1484 N N . ASP A 1 188 ? 0.628 -8.306 6.493 1.00 92.69 188 ASP A N 1
ATOM 1485 C CA . ASP A 1 188 ? -0.405 -7.886 5.550 1.00 92.69 188 ASP A CA 1
ATOM 1486 C C . ASP A 1 188 ? -0.740 -6.388 5.636 1.00 92.69 188 ASP A C 1
ATOM 1488 O O . ASP A 1 188 ? -0.730 -5.765 6.699 1.00 92.69 188 ASP A O 1
ATOM 1492 N N . ILE A 1 189 ? -1.064 -5.816 4.479 1.00 95.75 189 ILE A N 1
ATOM 1493 C CA . ILE A 1 189 ? -1.582 -4.454 4.339 1.00 95.75 189 ILE A CA 1
ATOM 1494 C C . ILE A 1 189 ? -2.845 -4.581 3.503 1.00 95.75 189 ILE A C 1
ATOM 1496 O O . ILE A 1 189 ? -2.783 -4.744 2.279 1.00 95.75 189 ILE A O 1
ATOM 1500 N N . ASP A 1 190 ? -3.994 -4.503 4.163 1.00 96.31 190 ASP A N 1
ATOM 1501 C CA . ASP A 1 190 ? -5.274 -4.652 3.497 1.00 96.31 190 ASP A CA 1
ATOM 1502 C C . ASP A 1 190 ? -5.614 -3.369 2.726 1.00 96.31 190 ASP A C 1
ATOM 1504 O O . ASP A 1 190 ? -6.007 -2.341 3.282 1.00 96.31 190 ASP A O 1
ATOM 1508 N N . LEU A 1 191 ? -5.449 -3.442 1.405 1.00 97.56 191 LEU A N 1
ATOM 1509 C CA . LEU A 1 191 ? -5.770 -2.380 0.453 1.00 97.56 191 LEU A CA 1
ATOM 1510 C C . LEU A 1 191 ? -7.195 -2.501 -0.116 1.00 97.56 191 LEU A C 1
ATOM 1512 O O . LEU A 1 191 ? -7.532 -1.769 -1.047 1.00 97.56 191 LEU A O 1
ATOM 1516 N N . SER A 1 192 ? -8.042 -3.388 0.423 1.00 96.62 192 SER A N 1
ATOM 1517 C CA . SER A 1 192 ? -9.401 -3.651 -0.084 1.00 96.62 192 SER A CA 1
ATOM 1518 C C . SER A 1 192 ? -10.290 -2.412 -0.162 1.00 96.62 192 SER A C 1
ATOM 1520 O O . SER A 1 192 ? -11.143 -2.310 -1.045 1.00 96.62 192 SER A O 1
ATOM 1522 N N . ASN A 1 193 ? -10.050 -1.441 0.717 1.00 95.44 193 ASN A N 1
ATOM 1523 C CA . ASN A 1 193 ? -10.778 -0.179 0.759 1.00 95.44 193 ASN A CA 1
ATOM 1524 C C . ASN A 1 193 ? -10.091 0.955 -0.021 1.00 95.44 193 ASN A C 1
ATOM 1526 O O . ASN A 1 193 ? -10.723 1.987 -0.231 1.00 95.44 193 ASN A O 1
ATOM 1530 N N . ALA A 1 194 ? -8.839 0.797 -0.467 1.00 96.75 194 ALA A N 1
ATOM 1531 C CA . ALA A 1 194 ? -8.002 1.864 -1.026 1.00 96.75 194 ALA A CA 1
ATOM 1532 C C . ALA A 1 194 ? -8.317 2.172 -2.509 1.00 96.75 194 ALA A C 1
ATOM 1534 O O . ALA A 1 194 ? -7.480 2.012 -3.403 1.00 96.75 194 ALA A O 1
ATOM 1535 N N . THR A 1 195 ? -9.540 2.632 -2.789 1.00 97.50 195 THR A N 1
ATOM 1536 C CA . THR A 1 195 ? -10.032 2.882 -4.158 1.00 97.50 195 THR A CA 1
ATOM 1537 C C . THR A 1 195 ? -9.306 4.006 -4.895 1.00 97.50 195 THR A C 1
ATOM 1539 O O . THR A 1 195 ? -9.319 4.010 -6.132 1.00 97.50 195 THR A O 1
ATOM 1542 N N . ASP A 1 196 ? -8.670 4.927 -4.163 1.00 97.50 196 ASP A N 1
ATOM 1543 C CA . ASP A 1 196 ? -7.955 6.082 -4.718 1.00 97.50 196 ASP A CA 1
ATOM 1544 C C . ASP A 1 196 ? -6.426 5.879 -4.756 1.00 97.50 196 ASP A C 1
ATOM 1546 O O . ASP A 1 196 ? -5.673 6.811 -5.052 1.00 97.50 196 ASP A O 1
ATOM 1550 N N . LEU A 1 197 ? -5.931 4.665 -4.491 1.00 98.19 197 LEU A N 1
ATOM 1551 C CA . LEU A 1 197 ? -4.494 4.391 -4.447 1.00 98.19 197 LEU A CA 1
ATOM 1552 C C . LEU A 1 197 ? -3.844 4.572 -5.827 1.00 98.19 197 LEU A C 1
ATOM 1554 O O . LEU A 1 197 ? -4.246 3.934 -6.797 1.00 98.19 197 LEU A O 1
ATOM 1558 N N . ARG A 1 198 ? -2.796 5.398 -5.917 1.00 97.25 198 ARG A N 1
ATOM 1559 C CA . ARG A 1 198 ? -1.986 5.619 -7.135 1.00 97.25 198 ARG A CA 1
ATOM 1560 C C . ARG A 1 198 ? -0.550 5.138 -7.004 1.00 97.25 198 ARG A C 1
ATOM 1562 O O . ARG A 1 198 ? 0.087 4.820 -8.003 1.00 97.25 198 ARG A O 1
ATOM 1569 N N . SER A 1 199 ? -0.024 5.117 -5.786 1.00 97.88 199 SER A N 1
ATOM 1570 C CA . SER A 1 199 ? 1.395 4.888 -5.542 1.00 97.88 199 SER A CA 1
ATOM 1571 C C . SER A 1 199 ? 1.592 3.898 -4.403 1.00 97.88 199 SER A C 1
ATOM 1573 O O . SER A 1 199 ? 1.113 4.123 -3.294 1.00 97.88 199 SER A O 1
ATOM 1575 N N . ALA A 1 200 ? 2.314 2.814 -4.674 1.00 98.38 200 ALA A N 1
ATOM 1576 C CA . ALA A 1 200 ? 2.776 1.885 -3.652 1.00 98.38 200 ALA A CA 1
ATOM 1577 C C . ALA A 1 200 ? 4.297 1.736 -3.749 1.00 98.38 200 ALA A C 1
ATOM 1579 O O . ALA A 1 200 ? 4.818 1.364 -4.802 1.00 98.38 200 ALA A O 1
ATOM 1580 N N . TRP A 1 201 ? 4.998 2.019 -2.653 1.00 98.06 201 TRP A N 1
ATOM 1581 C CA . TRP A 1 201 ? 6.420 1.742 -2.482 1.00 98.06 201 TRP A CA 1
ATOM 1582 C C . TRP A 1 201 ? 6.611 0.882 -1.239 1.00 98.06 201 TRP A C 1
ATOM 1584 O O . TRP A 1 201 ? 6.479 1.354 -0.114 1.00 98.06 201 TRP A O 1
ATOM 1594 N N . VAL A 1 202 ? 6.965 -0.378 -1.450 1.00 98.00 202 VAL A N 1
ATOM 1595 C CA . VAL A 1 202 ? 7.324 -1.313 -0.387 1.00 98.00 202 VAL A CA 1
ATOM 1596 C C . VAL A 1 202 ? 8.783 -1.714 -0.562 1.00 98.00 202 VAL A C 1
ATOM 1598 O O . VAL A 1 202 ? 9.174 -2.202 -1.622 1.00 98.00 202 VAL A O 1
ATOM 1601 N N . GLN A 1 203 ? 9.608 -1.493 0.456 1.00 96.50 203 GLN A N 1
ATOM 1602 C CA . GLN A 1 203 ? 11.029 -1.816 0.398 1.00 96.50 203 GLN A CA 1
ATOM 1603 C C . GLN A 1 203 ? 11.520 -2.452 1.691 1.00 96.50 203 GLN A C 1
ATOM 1605 O O . GLN A 1 203 ? 11.338 -1.888 2.764 1.00 96.50 203 GLN A O 1
ATOM 1610 N N . ASN A 1 204 ? 12.260 -3.557 1.571 1.00 95.75 204 ASN A N 1
ATOM 1611 C CA . ASN A 1 204 ? 12.878 -4.250 2.703 1.00 95.75 204 ASN A CA 1
ATOM 1612 C C . ASN A 1 204 ? 11.847 -4.713 3.754 1.00 95.75 204 ASN A C 1
ATOM 1614 O O . ASN A 1 204 ? 12.099 -4.639 4.956 1.00 95.75 204 ASN A O 1
ATOM 1618 N N . ASN A 1 205 ? 10.691 -5.206 3.307 1.00 96.00 205 ASN A N 1
ATOM 1619 C CA . ASN A 1 205 ? 9.664 -5.740 4.198 1.00 96.00 205 ASN A CA 1
ATOM 1620 C C . ASN A 1 205 ? 9.785 -7.274 4.248 1.00 96.00 205 ASN A C 1
ATOM 1622 O O . ASN A 1 205 ? 9.396 -7.946 3.287 1.00 96.00 205 ASN A O 1
ATOM 1626 N N . PRO A 1 206 ? 10.351 -7.859 5.324 1.00 95.50 206 PRO A N 1
ATOM 1627 C CA . PRO A 1 206 ? 10.704 -9.280 5.357 1.00 95.50 206 PRO A CA 1
ATOM 1628 C C . PRO A 1 206 ? 9.504 -10.220 5.508 1.00 95.50 206 PRO A C 1
ATOM 1630 O O . PRO A 1 206 ? 9.637 -11.391 5.162 1.00 95.50 206 PRO A O 1
ATOM 1633 N N . ALA A 1 207 ? 8.370 -9.723 6.013 1.00 97.50 207 ALA A N 1
ATOM 1634 C CA . ALA A 1 207 ? 7.192 -10.523 6.346 1.00 97.50 207 ALA A CA 1
ATOM 1635 C C . ALA A 1 207 ? 6.014 -10.368 5.360 1.00 97.50 207 ALA A C 1
ATOM 1637 O O . ALA A 1 207 ? 5.069 -11.154 5.420 1.00 97.50 207 ALA A O 1
ATOM 1638 N N . LEU A 1 208 ? 6.068 -9.408 4.427 1.00 98.06 208 LEU A N 1
ATOM 1639 C CA . LEU A 1 208 ? 4.943 -9.134 3.530 1.00 98.06 208 LEU A CA 1
ATOM 1640 C C . LEU A 1 208 ? 4.799 -10.247 2.485 1.00 98.06 208 LEU A C 1
ATOM 1642 O O . LEU A 1 208 ? 5.727 -10.509 1.716 1.00 98.06 208 LEU A O 1
ATOM 1646 N N . GLN A 1 209 ? 3.621 -10.872 2.422 1.00 97.50 209 GLN A N 1
ATOM 1647 C CA . GLN A 1 209 ? 3.361 -12.004 1.519 1.00 97.50 209 GLN A CA 1
ATOM 1648 C C . GLN A 1 209 ? 2.590 -11.632 0.250 1.00 97.50 209 GLN A C 1
ATOM 1650 O O . GLN A 1 209 ? 2.768 -12.284 -0.784 1.00 97.50 209 GLN A O 1
ATOM 1655 N N . LYS A 1 210 ? 1.764 -10.585 0.301 1.00 98.12 210 LYS A N 1
ATOM 1656 C CA . LYS A 1 210 ? 0.921 -10.148 -0.813 1.00 98.12 210 LYS A CA 1
ATOM 1657 C C . LYS A 1 210 ? 0.858 -8.626 -0.881 1.00 98.12 210 LYS A C 1
ATOM 1659 O O . LYS A 1 210 ? 0.874 -7.956 0.144 1.00 98.12 210 LYS A O 1
ATOM 1664 N N . LEU A 1 211 ? 0.754 -8.093 -2.095 1.00 98.44 211 LEU A N 1
ATOM 1665 C CA . LEU A 1 211 ? 0.464 -6.685 -2.342 1.00 98.44 211 LEU A CA 1
ATOM 1666 C C . LEU A 1 211 ? -0.624 -6.559 -3.420 1.00 98.44 211 LEU A C 1
ATOM 1668 O O . LEU A 1 211 ? -0.394 -6.849 -4.594 1.00 98.44 211 LEU A O 1
ATOM 1672 N N . ASP A 1 212 ? -1.829 -6.150 -3.022 1.00 98.44 212 ASP A N 1
ATOM 1673 C CA . ASP A 1 212 ? -3.019 -6.188 -3.881 1.00 98.44 212 ASP A CA 1
ATOM 1674 C C . ASP A 1 212 ? -3.539 -4.785 -4.220 1.00 98.44 212 ASP A C 1
ATOM 1676 O O . ASP A 1 212 ? -4.310 -4.200 -3.466 1.00 98.44 212 ASP A O 1
ATOM 1680 N N . LEU A 1 213 ? -3.142 -4.240 -5.372 1.00 98.44 213 LEU A N 1
ATOM 1681 C CA . LEU A 1 213 ? -3.630 -2.941 -5.850 1.00 98.44 213 LEU A CA 1
ATOM 1682 C C . LEU A 1 213 ? -4.929 -3.077 -6.664 1.00 98.44 213 LEU A C 1
ATOM 1684 O O . LEU A 1 213 ? -5.396 -2.082 -7.221 1.00 98.44 213 LEU A O 1
ATOM 1688 N N . SER A 1 214 ? -5.520 -4.276 -6.771 1.00 98.06 214 SER A N 1
ATOM 1689 C CA . SER A 1 214 ? -6.649 -4.518 -7.684 1.00 98.06 214 SER A CA 1
ATOM 1690 C C . SER A 1 214 ? -7.911 -3.719 -7.347 1.00 98.06 214 SER A C 1
ATOM 1692 O O . SER A 1 214 ? -8.740 -3.466 -8.222 1.00 98.06 214 SER A O 1
ATOM 1694 N N . TYR A 1 215 ? -8.018 -3.270 -6.097 1.00 98.06 215 TYR A N 1
ATOM 1695 C CA . TYR A 1 215 ? -9.114 -2.455 -5.581 1.00 98.06 215 TYR A CA 1
ATOM 1696 C C . TYR A 1 215 ? -9.050 -0.989 -6.012 1.00 98.06 215 TYR A C 1
ATOM 1698 O O . TYR A 1 215 ? -10.068 -0.292 -5.972 1.00 98.06 215 TYR A O 1
ATOM 1706 N N . SER A 1 216 ? -7.882 -0.510 -6.454 1.00 98.19 216 SER A N 1
ATOM 1707 C CA . SER A 1 216 ? -7.767 0.859 -6.940 1.00 98.19 216 SER A CA 1
ATOM 1708 C C . SER A 1 216 ? -8.571 1.041 -8.221 1.00 98.19 216 SER A C 1
ATOM 1710 O O . SER A 1 216 ? -8.436 0.308 -9.204 1.00 98.19 216 SER A O 1
ATOM 1712 N N . THR A 1 217 ? -9.398 2.079 -8.225 1.00 97.19 217 THR A N 1
ATOM 1713 C CA . THR A 1 217 ? -10.198 2.458 -9.389 1.00 97.19 217 THR A CA 1
ATOM 1714 C C . THR A 1 217 ? -9.471 3.439 -10.298 1.00 97.19 217 THR A C 1
ATOM 1716 O O . THR A 1 217 ? -9.884 3.608 -11.447 1.00 97.19 217 THR A O 1
ATOM 1719 N N . ILE A 1 218 ? -8.392 4.058 -9.807 1.00 97.12 218 ILE A N 1
ATOM 1720 C CA . ILE A 1 218 ? -7.687 5.135 -10.505 1.00 97.12 218 ILE A CA 1
ATOM 1721 C C . ILE A 1 218 ? -6.252 4.785 -10.895 1.00 97.12 218 ILE A C 1
ATOM 1723 O O . ILE A 1 218 ? -5.701 5.472 -11.754 1.00 97.12 218 ILE A O 1
ATOM 1727 N N . TRP A 1 219 ? -5.652 3.737 -10.315 1.00 98.44 219 TRP A N 1
ATOM 1728 C CA . TRP A 1 219 ? -4.294 3.325 -10.666 1.00 98.44 219 TRP A CA 1
ATOM 1729 C C . TRP A 1 219 ? -4.222 2.957 -12.150 1.00 98.44 219 TRP A C 1
ATOM 1731 O O . TRP A 1 219 ? -4.914 2.070 -12.654 1.00 98.44 219 TRP A O 1
ATOM 1741 N N . GLY A 1 220 ? -3.386 3.697 -12.857 1.00 98.12 220 GLY A N 1
ATOM 1742 C CA . GLY A 1 220 ? -3.113 3.589 -14.272 1.00 98.12 220 GLY A CA 1
ATOM 1743 C C . GLY A 1 220 ? -4.268 3.914 -15.209 1.00 98.12 220 GLY A C 1
ATOM 1744 O O . GLY A 1 220 ? -4.278 3.436 -16.347 1.00 98.12 220 GLY A O 1
ATOM 1745 N N . GLN A 1 221 ? -5.256 4.678 -14.739 1.00 97.75 221 GLN A N 1
ATOM 1746 C CA . GLN A 1 221 ? -6.450 5.061 -15.502 1.00 97.75 221 GLN A CA 1
ATOM 1747 C C . GLN A 1 221 ? -6.434 6.518 -15.994 1.00 97.75 221 GLN A C 1
ATOM 1749 O O . GLN A 1 221 ? -7.354 6.917 -16.711 1.00 97.75 221 GLN A O 1
ATOM 1754 N N . GLY A 1 222 ? -5.417 7.312 -15.646 1.00 95.81 222 GLY A N 1
ATOM 1755 C CA . GLY A 1 222 ? -5.241 8.673 -16.159 1.00 95.81 222 GLY A CA 1
ATOM 1756 C C . GLY A 1 222 ? -4.930 8.724 -17.659 1.00 95.81 222 GLY A C 1
ATOM 1757 O O . GLY A 1 222 ? -4.769 7.699 -18.322 1.00 95.81 222 GLY A O 1
ATOM 1758 N N . ASP A 1 223 ? -4.848 9.929 -18.226 1.00 96.31 223 ASP A N 1
ATOM 1759 C CA . ASP A 1 223 ? -4.310 10.108 -19.579 1.00 96.31 223 ASP A CA 1
ATOM 1760 C C . ASP A 1 223 ? -2.788 9.862 -19.617 1.00 96.31 223 ASP A C 1
ATOM 1762 O O . ASP A 1 223 ? -2.136 9.704 -18.584 1.00 96.31 223 ASP A O 1
ATOM 1766 N N . LYS A 1 224 ? -2.209 9.763 -20.820 1.00 94.88 224 LYS A N 1
ATOM 1767 C CA . LYS A 1 224 ? -0.777 9.452 -20.983 1.00 94.88 224 LYS A CA 1
ATOM 1768 C C . LYS A 1 224 ? 0.124 10.558 -20.424 1.00 94.88 224 LYS A C 1
ATOM 1770 O O . LYS A 1 224 ? 1.217 10.261 -19.966 1.00 94.88 224 LYS A O 1
ATOM 1775 N N . GLU A 1 225 ? -0.316 11.813 -20.451 1.00 94.25 225 GLU A N 1
ATOM 1776 C CA . GLU A 1 225 ? 0.421 12.949 -19.902 1.00 94.25 225 GLU A CA 1
ATOM 1777 C C . GLU A 1 225 ? 0.479 12.882 -18.368 1.00 94.25 225 GLU A C 1
ATOM 1779 O O . GLU A 1 225 ? 1.545 13.074 -17.787 1.00 94.25 225 GLU A O 1
ATOM 1784 N N . THR A 1 226 ? -0.640 12.552 -17.718 1.00 94.94 226 THR A N 1
ATOM 1785 C CA . THR A 1 226 ? -0.730 12.377 -16.262 1.00 94.94 226 THR A CA 1
ATOM 1786 C C . THR A 1 226 ? 0.025 11.132 -15.815 1.00 94.94 226 THR A C 1
ATOM 1788 O O . THR A 1 226 ? 0.847 11.207 -14.907 1.00 94.94 226 THR A O 1
ATOM 1791 N N . GLU A 1 227 ? -0.226 9.988 -16.456 1.00 96.56 227 GLU A N 1
ATOM 1792 C CA . GLU A 1 227 ? 0.409 8.716 -16.093 1.00 96.56 227 GLU A CA 1
ATOM 1793 C C . GLU A 1 227 ? 1.885 8.675 -16.487 1.00 96.56 227 GLU A C 1
ATOM 1795 O O . GLU A 1 227 ? 2.659 7.950 -15.883 1.00 96.56 227 GLU A O 1
ATOM 1800 N N . GLY A 1 228 ? 2.309 9.482 -17.456 1.00 92.88 228 GLY A N 1
ATOM 1801 C CA . GLY A 1 228 ? 3.715 9.657 -17.809 1.00 92.88 228 GLY A CA 1
ATOM 1802 C C . GLY A 1 228 ? 4.477 10.632 -16.915 1.00 92.88 228 GLY A C 1
ATOM 1803 O O . GLY A 1 228 ? 5.677 10.798 -17.120 1.00 92.88 228 GLY A O 1
ATOM 1804 N N . ASN A 1 229 ? 3.819 11.287 -15.955 1.00 91.75 229 ASN A N 1
ATOM 1805 C CA . ASN A 1 229 ? 4.439 12.287 -15.094 1.00 91.75 229 ASN A CA 1
ATOM 1806 C C . ASN A 1 229 ? 4.932 11.674 -13.774 1.00 91.75 229 ASN A C 1
ATOM 1808 O O . ASN A 1 229 ? 4.158 11.064 -13.039 1.00 91.75 229 ASN A O 1
ATOM 1812 N N . GLY A 1 230 ? 6.192 11.927 -13.410 1.00 88.56 230 GLY A N 1
ATOM 1813 C CA . GLY A 1 230 ? 6.808 11.348 -12.207 1.00 88.56 230 GLY A CA 1
ATOM 1814 C C . GLY A 1 230 ? 6.258 11.820 -10.860 1.00 88.56 230 GLY A C 1
ATOM 1815 O O . GLY A 1 230 ? 6.600 11.247 -9.830 1.00 88.56 230 GLY A O 1
ATOM 1816 N N . THR A 1 231 ? 5.417 12.857 -10.845 1.00 88.69 231 THR A N 1
ATOM 1817 C CA . THR A 1 231 ? 4.783 13.383 -9.624 1.00 88.69 231 THR A CA 1
ATOM 1818 C C . THR A 1 231 ? 3.364 12.850 -9.429 1.00 88.69 231 THR A C 1
ATOM 1820 O O . THR A 1 231 ? 2.938 12.653 -8.294 1.00 88.69 231 THR A O 1
ATOM 1823 N N . TYR A 1 232 ? 2.617 12.645 -10.518 1.00 88.88 232 TYR A N 1
ATOM 1824 C CA . TYR A 1 232 ? 1.175 12.355 -10.467 1.00 88.88 232 TYR A CA 1
ATOM 1825 C C . TYR A 1 232 ? 0.787 10.987 -11.023 1.00 88.88 232 TYR A C 1
ATOM 1827 O O . TYR A 1 232 ? -0.329 10.519 -10.764 1.00 88.88 232 TYR A O 1
ATOM 1835 N N . GLY A 1 233 ? 1.678 10.394 -11.814 1.00 95.50 233 GLY A N 1
ATOM 1836 C CA . GLY A 1 233 ? 1.463 9.123 -12.468 1.00 95.50 233 GLY A CA 1
ATOM 1837 C C . GLY A 1 233 ? 1.528 7.963 -11.492 1.00 95.50 233 GLY A C 1
ATOM 1838 O O . GLY A 1 233 ? 2.132 8.028 -10.418 1.00 95.50 233 GLY A O 1
ATOM 1839 N N . SER A 1 234 ? 0.875 6.883 -11.886 1.00 98.44 234 SER A N 1
ATOM 1840 C CA . SER A 1 234 ? 0.768 5.687 -11.073 1.00 98.44 234 SER A CA 1
ATOM 1841 C C . SER A 1 234 ? 2.122 5.008 -10.966 1.00 98.44 234 SER A C 1
ATOM 1843 O O . SER A 1 234 ? 2.867 4.897 -11.946 1.00 98.44 234 SER A O 1
ATOM 1845 N N . SER A 1 235 ? 2.455 4.557 -9.763 1.00 98.25 235 SER A N 1
ATOM 1846 C CA . SER A 1 235 ? 3.757 3.963 -9.490 1.00 98.25 235 SER A CA 1
ATOM 1847 C C . SER A 1 235 ? 3.635 2.722 -8.624 1.00 98.25 235 SER A C 1
ATOM 1849 O O . SER A 1 235 ? 2.919 2.719 -7.621 1.00 98.25 235 SER A O 1
ATOM 1851 N N . LEU A 1 236 ? 4.405 1.701 -8.969 1.00 98.75 236 LEU A N 1
ATOM 1852 C CA . LEU A 1 236 ? 4.615 0.525 -8.144 1.00 98.75 236 LEU A CA 1
ATOM 1853 C C . LEU A 1 236 ? 6.118 0.313 -7.980 1.00 98.75 236 LEU A C 1
ATOM 1855 O O . LEU A 1 236 ? 6.830 0.164 -8.972 1.00 98.75 236 LEU A O 1
ATOM 1859 N N . MET A 1 237 ? 6.584 0.288 -6.736 1.00 98.44 237 MET A N 1
ATOM 1860 C CA . MET A 1 237 ? 7.956 -0.060 -6.399 1.00 98.44 237 MET A CA 1
ATOM 1861 C C . MET A 1 237 ? 7.977 -1.107 -5.290 1.00 98.44 237 MET A C 1
ATOM 1863 O O . MET A 1 237 ? 7.468 -0.863 -4.199 1.00 98.44 237 MET A O 1
ATOM 1867 N N . VAL A 1 238 ? 8.553 -2.272 -5.573 1.00 98.56 238 VAL A N 1
ATOM 1868 C CA . VAL A 1 238 ? 8.600 -3.403 -4.641 1.00 98.56 238 VAL A CA 1
ATOM 1869 C C . VAL A 1 238 ? 10.005 -3.985 -4.630 1.00 98.56 238 VAL A C 1
ATOM 1871 O O . VAL A 1 238 ? 10.429 -4.635 -5.585 1.00 98.56 238 VAL A O 1
ATOM 1874 N N . LEU A 1 239 ? 10.741 -3.719 -3.552 1.00 97.88 239 LEU A N 1
ATOM 1875 C CA . LEU A 1 239 ? 12.184 -3.945 -3.486 1.00 97.88 239 LEU A CA 1
ATOM 1876 C C . LEU A 1 239 ? 12.550 -4.792 -2.263 1.00 97.88 239 LEU A C 1
ATOM 1878 O O . LEU A 1 239 ? 12.200 -4.445 -1.137 1.00 97.88 239 LEU A O 1
ATOM 1882 N N . GLY A 1 240 ? 13.281 -5.888 -2.454 1.00 96.38 240 GLY A N 1
ATOM 1883 C CA . GLY A 1 240 ? 13.861 -6.655 -1.345 1.00 96.38 240 GLY A CA 1
ATOM 1884 C C . GLY A 1 240 ? 12.832 -7.219 -0.362 1.00 96.38 240 GLY A C 1
ATOM 1885 O O . GLY A 1 240 ? 13.046 -7.160 0.847 1.00 96.38 240 GLY A O 1
ATOM 1886 N N . CYS A 1 241 ? 11.707 -7.728 -0.868 1.00 97.31 241 CYS A N 1
ATOM 1887 C CA . CYS A 1 241 ? 10.665 -8.390 -0.078 1.00 97.31 241 CYS A CA 1
ATOM 1888 C C . CYS A 1 241 ? 10.759 -9.911 -0.318 1.00 97.31 241 CYS A C 1
ATOM 1890 O O . CYS A 1 241 ? 10.164 -10.420 -1.272 1.00 97.31 241 CYS A O 1
ATOM 1892 N N . PRO A 1 242 ? 11.551 -10.650 0.483 1.00 96.19 242 PRO A N 1
ATOM 1893 C CA . PRO A 1 242 ? 12.022 -11.993 0.133 1.00 96.19 242 PRO A CA 1
ATOM 1894 C C . PRO A 1 242 ? 10.926 -13.059 0.101 1.00 96.19 242 PRO A C 1
ATOM 1896 O O . PRO A 1 242 ? 11.079 -14.046 -0.614 1.00 96.19 242 PRO A O 1
ATOM 1899 N N . ILE A 1 243 ? 9.839 -12.879 0.860 1.00 97.88 243 ILE A N 1
ATOM 1900 C CA . ILE A 1 243 ? 8.741 -13.854 0.951 1.00 97.88 243 ILE A CA 1
ATOM 1901 C C . ILE A 1 243 ? 7.460 -13.410 0.233 1.00 97.88 243 ILE A C 1
ATOM 1903 O O . ILE A 1 243 ? 6.452 -14.110 0.318 1.00 97.88 243 ILE A O 1
ATOM 1907 N N . LEU A 1 244 ? 7.495 -12.278 -0.478 1.00 98.56 244 LEU A N 1
ATOM 1908 C CA . LEU A 1 244 ? 6.357 -11.776 -1.240 1.00 98.56 244 LEU A CA 1
ATOM 1909 C C . LEU A 1 244 ? 6.058 -12.716 -2.412 1.00 98.56 244 LEU A C 1
ATOM 1911 O O . LEU A 1 244 ? 6.916 -12.928 -3.268 1.00 98.56 244 LEU A O 1
ATOM 1915 N N . LYS A 1 245 ? 4.834 -13.246 -2.463 1.00 98.19 245 LYS A N 1
ATOM 1916 C CA . LYS A 1 245 ? 4.399 -14.238 -3.459 1.00 98.19 245 LYS A CA 1
ATOM 1917 C C . LYS A 1 245 ? 3.529 -13.657 -4.561 1.00 98.19 245 LYS A C 1
ATOM 1919 O O . LYS A 1 245 ? 3.551 -14.163 -5.682 1.00 98.19 245 LYS A O 1
ATOM 1924 N N . GLU A 1 246 ? 2.760 -12.619 -4.258 1.00 98.31 246 GLU A N 1
ATOM 1925 C CA . GLU A 1 246 ? 1.737 -12.108 -5.168 1.00 98.31 246 GLU A CA 1
ATOM 1926 C C . GLU A 1 246 ? 1.715 -10.582 -5.206 1.00 98.31 246 GLU A C 1
ATOM 1928 O O . GLU A 1 246 ? 1.673 -9.914 -4.170 1.00 98.31 246 GLU A O 1
ATOM 1933 N N . ILE A 1 247 ? 1.691 -10.051 -6.428 1.00 98.69 247 ILE A N 1
ATOM 1934 C CA . ILE A 1 247 ? 1.396 -8.651 -6.722 1.00 98.69 247 ILE A CA 1
ATOM 1935 C C . ILE A 1 247 ? 0.222 -8.614 -7.702 1.00 98.69 247 ILE A C 1
ATOM 1937 O O . ILE A 1 247 ? 0.299 -9.202 -8.784 1.00 98.69 247 ILE A O 1
ATOM 1941 N N . LYS A 1 248 ? -0.840 -7.876 -7.364 1.00 98.50 248 LYS A N 1
ATOM 1942 C CA . LYS A 1 248 ? -1.983 -7.654 -8.264 1.00 98.50 248 LYS A CA 1
ATOM 1943 C C . LYS A 1 248 ? -2.110 -6.195 -8.666 1.00 98.50 248 LYS A C 1
ATOM 1945 O O . LYS A 1 248 ? -2.020 -5.305 -7.827 1.00 98.50 248 LYS A O 1
ATOM 1950 N N . LEU A 1 249 ? -2.370 -5.975 -9.950 1.00 98.62 249 LEU A N 1
ATOM 1951 C CA . LEU A 1 249 ? -2.755 -4.682 -10.516 1.00 98.62 249 LEU A CA 1
ATOM 1952 C C . LEU A 1 249 ? -4.282 -4.630 -10.717 1.00 98.62 249 LEU A C 1
ATOM 1954 O O . LEU A 1 249 ? -4.922 -5.684 -10.729 1.00 98.62 249 LEU A O 1
ATOM 1958 N N . PRO A 1 250 ? -4.881 -3.439 -10.908 1.00 98.12 250 PRO A N 1
ATOM 1959 C CA . PRO A 1 250 ? -6.292 -3.324 -11.274 1.00 98.12 250 PRO A CA 1
ATOM 1960 C C . PRO A 1 250 ? -6.653 -4.139 -12.516 1.00 98.12 250 PRO A C 1
ATOM 1962 O O . PRO A 1 250 ? -5.972 -4.084 -13.542 1.00 98.12 250 PRO A O 1
ATOM 1965 N N . GLU A 1 251 ? -7.782 -4.843 -12.451 1.00 95.06 251 GLU A N 1
ATOM 1966 C CA . GLU A 1 251 ? -8.323 -5.616 -13.571 1.00 95.06 251 GLU A CA 1
ATOM 1967 C C . GLU A 1 251 ? -8.975 -4.681 -14.605 1.00 95.06 251 GLU A C 1
ATOM 1969 O O . GLU A 1 251 ? -10.197 -4.513 -14.678 1.00 95.06 251 GLU A O 1
ATOM 1974 N N . LYS A 1 252 ? -8.133 -4.009 -15.394 1.00 96.12 252 LYS A N 1
ATOM 1975 C CA . LYS A 1 252 ? -8.517 -3.090 -16.473 1.00 96.12 252 LYS A CA 1
ATOM 1976 C C . LYS A 1 252 ? -7.857 -3.521 -17.778 1.00 96.12 252 LYS A C 1
ATOM 1978 O O . LYS A 1 252 ? -6.743 -4.024 -17.773 1.00 96.12 252 LYS A O 1
ATOM 1983 N N . ASN A 1 253 ? -8.526 -3.274 -18.905 1.00 92.12 253 ASN A N 1
ATOM 1984 C CA . ASN A 1 253 ? -8.011 -3.647 -20.233 1.00 92.12 253 ASN A CA 1
ATOM 1985 C C . ASN A 1 253 ? -6.747 -2.868 -20.633 1.00 92.12 253 ASN A C 1
ATOM 1987 O O . ASN A 1 253 ? -5.957 -3.329 -21.454 1.00 92.12 253 ASN A O 1
ATOM 1991 N N . GLU A 1 254 ? -6.600 -1.657 -20.103 1.00 97.50 254 GLU A N 1
ATOM 1992 C CA . GLU A 1 254 ? -5.489 -0.765 -20.397 1.00 97.50 254 GLU A CA 1
ATOM 1993 C C . GLU A 1 254 ? -5.060 -0.066 -19.109 1.00 97.50 254 GLU A C 1
ATOM 1995 O O . GLU A 1 254 ? -5.844 0.664 -18.497 1.00 97.50 254 GLU A O 1
ATOM 2000 N N . LEU A 1 255 ? -3.804 -0.287 -18.728 1.00 98.62 255 LEU A N 1
ATOM 2001 C CA . LEU A 1 255 ? -3.120 0.410 -17.649 1.00 98.62 255 LEU A CA 1
ATOM 2002 C C . LEU A 1 255 ? -1.967 1.238 -18.222 1.00 98.62 255 LEU A C 1
ATOM 2004 O O . LEU A 1 255 ? -1.257 0.801 -19.134 1.00 98.62 255 LEU A O 1
ATOM 2008 N N . LYS A 1 256 ? -1.763 2.428 -17.667 1.00 98.44 256 LYS A N 1
ATOM 2009 C CA . LYS A 1 256 ? -0.631 3.309 -17.971 1.00 98.44 256 LYS A CA 1
ATOM 2010 C C . LYS A 1 256 ? 0.049 3.679 -16.664 1.00 98.44 256 LYS A C 1
ATOM 2012 O O . LYS A 1 256 ? -0.644 4.020 -15.726 1.00 98.44 256 LYS A O 1
ATOM 2017 N N . ALA A 1 257 ? 1.364 3.604 -16.572 1.00 97.94 257 ALA A N 1
ATOM 2018 C CA . ALA A 1 257 ? 2.064 3.911 -15.331 1.00 97.94 257 ALA A CA 1
ATOM 2019 C C . ALA A 1 257 ? 3.233 4.853 -15.586 1.00 97.94 257 ALA A C 1
ATOM 2021 O O . ALA A 1 257 ? 3.834 4.849 -16.663 1.00 97.94 257 ALA A O 1
ATOM 2022 N N . TYR A 1 258 ? 3.609 5.607 -14.563 1.00 97.56 258 TYR A N 1
ATOM 2023 C CA . TYR A 1 258 ? 4.890 6.288 -14.588 1.00 97.56 258 TYR A CA 1
ATOM 2024 C C . TYR A 1 258 ? 5.982 5.256 -14.359 1.00 97.56 258 TYR A C 1
ATOM 2026 O O . TYR A 1 258 ? 6.911 5.150 -15.152 1.00 97.56 258 TYR A O 1
ATOM 2034 N N . ARG A 1 259 ? 5.838 4.439 -13.312 1.00 97.88 259 ARG A N 1
ATOM 2035 C CA . ARG A 1 259 ? 6.907 3.549 -12.869 1.00 97.88 259 ARG A CA 1
ATOM 2036 C C . ARG A 1 259 ? 6.408 2.187 -12.430 1.00 97.88 259 ARG A C 1
ATOM 2038 O O . ARG A 1 259 ? 5.476 2.087 -11.635 1.00 97.88 259 ARG A O 1
ATOM 2045 N N . ILE A 1 260 ? 7.097 1.153 -12.895 1.00 98.75 260 ILE A N 1
ATOM 2046 C CA . ILE A 1 260 ? 7.037 -0.191 -12.331 1.00 98.75 260 ILE A CA 1
ATOM 2047 C C . ILE A 1 260 ? 8.473 -0.634 -12.063 1.00 98.75 260 ILE A C 1
ATOM 2049 O O . ILE A 1 260 ? 9.284 -0.744 -12.984 1.00 98.75 260 ILE A O 1
ATOM 2053 N N . ASP A 1 261 ? 8.776 -0.869 -10.793 1.00 98.62 261 ASP A N 1
ATOM 2054 C CA . ASP A 1 261 ? 10.099 -1.250 -10.319 1.00 98.62 261 ASP A CA 1
ATOM 2055 C C . ASP A 1 261 ? 9.987 -2.444 -9.365 1.00 98.62 261 ASP A C 1
ATOM 2057 O O . ASP A 1 261 ? 9.429 -2.323 -8.273 1.00 98.62 261 ASP A O 1
ATOM 2061 N N . ILE A 1 262 ? 10.454 -3.613 -9.803 1.00 98.44 262 ILE A N 1
ATOM 2062 C CA . ILE A 1 262 ? 10.401 -4.846 -9.012 1.00 98.44 262 ILE A CA 1
ATOM 2063 C C . ILE A 1 262 ? 11.781 -5.483 -8.920 1.00 98.44 262 ILE A C 1
ATOM 2065 O O . ILE A 1 262 ? 12.397 -5.828 -9.932 1.00 98.44 262 ILE A O 1
ATOM 2069 N N . GLU A 1 263 ? 12.281 -5.664 -7.701 1.00 98.25 263 GLU A N 1
ATOM 2070 C CA . GLU A 1 263 ? 13.658 -6.098 -7.482 1.00 98.25 263 GLU A CA 1
ATOM 2071 C C . GLU A 1 263 ? 13.815 -7.004 -6.264 1.00 98.25 263 GLU A C 1
ATOM 2073 O O . GLU A 1 263 ? 13.285 -6.722 -5.192 1.00 98.25 263 GLU A O 1
ATOM 2078 N N . CYS A 1 264 ? 14.621 -8.059 -6.411 1.00 97.38 264 CYS A N 1
ATOM 2079 C CA . CYS A 1 264 ? 14.984 -8.994 -5.345 1.00 97.38 264 CYS A CA 1
ATOM 2080 C C . CYS A 1 264 ? 13.756 -9.606 -4.648 1.00 97.38 264 CYS A C 1
ATOM 2082 O O . CYS A 1 264 ? 13.613 -9.529 -3.427 1.00 97.38 264 CYS A O 1
ATOM 2084 N N . LEU A 1 265 ? 12.864 -10.197 -5.453 1.00 97.62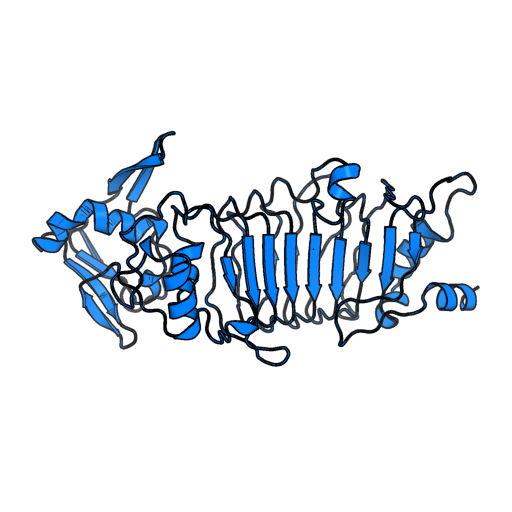 265 LEU A N 1
ATOM 2085 C CA . LEU A 1 265 ? 11.627 -10.854 -5.012 1.00 97.62 265 LEU A CA 1
ATOM 2086 C C . LEU A 1 265 ? 11.735 -12.374 -5.227 1.00 97.62 265 LEU A C 1
ATOM 2088 O O . LEU A 1 265 ? 11.253 -12.929 -6.218 1.00 97.62 265 LEU A O 1
ATOM 2092 N N . ASP A 1 266 ? 12.437 -13.046 -4.314 1.00 95.44 266 ASP A N 1
ATOM 2093 C CA . ASP A 1 266 ? 12.842 -14.454 -4.456 1.00 95.44 266 ASP A CA 1
ATOM 2094 C C . ASP A 1 266 ? 11.678 -15.455 -4.363 1.00 95.44 266 ASP A C 1
ATOM 2096 O O . ASP A 1 266 ? 11.767 -16.564 -4.898 1.00 95.44 266 ASP A O 1
ATOM 2100 N N . ALA A 1 267 ? 10.581 -15.075 -3.707 1.00 97.75 267 ALA A N 1
ATOM 2101 C CA . ALA A 1 267 ? 9.385 -15.901 -3.564 1.00 97.75 267 ALA A CA 1
ATOM 2102 C C . ALA A 1 267 ? 8.242 -15.508 -4.512 1.00 97.75 267 ALA A C 1
ATOM 2104 O O . ALA A 1 267 ? 7.164 -16.082 -4.395 1.00 97.75 267 ALA A O 1
ATOM 2105 N N . LEU A 1 268 ? 8.448 -14.559 -5.436 1.00 98.31 268 LEU A N 1
ATOM 2106 C CA . LEU A 1 268 ? 7.369 -14.081 -6.301 1.00 98.31 268 LEU A CA 1
ATOM 2107 C C . LEU A 1 268 ? 6.874 -15.208 -7.216 1.00 98.31 268 LEU A C 1
ATOM 2109 O O . LEU A 1 268 ? 7.632 -15.767 -8.011 1.00 98.31 268 LEU A O 1
ATOM 2113 N N . GLU A 1 269 ? 5.587 -15.519 -7.106 1.00 97.38 269 GLU A N 1
ATOM 2114 C CA . GLU A 1 269 ? 4.903 -16.563 -7.869 1.00 97.38 269 GLU A CA 1
ATOM 2115 C C . GLU A 1 269 ? 3.990 -15.954 -8.937 1.00 97.38 269 GLU A C 1
ATOM 2117 O O . GLU A 1 269 ? 3.879 -16.498 -10.037 1.00 97.38 269 GLU A O 1
ATOM 2122 N N . THR A 1 270 ? 3.357 -14.812 -8.642 1.00 97.00 270 THR A N 1
ATOM 2123 C CA . THR A 1 270 ? 2.373 -14.178 -9.529 1.00 97.00 270 THR A CA 1
ATOM 2124 C C . THR A 1 270 ? 2.553 -12.663 -9.607 1.00 97.00 270 THR A C 1
ATOM 2126 O O . THR A 1 270 ? 2.552 -11.956 -8.601 1.00 97.00 270 THR A O 1
ATOM 2129 N N . PHE A 1 271 ? 2.706 -12.172 -10.837 1.00 98.25 271 PHE A N 1
ATOM 2130 C CA . PHE A 1 271 ? 2.625 -10.757 -11.191 1.00 98.25 271 PHE A CA 1
ATOM 2131 C C . PHE A 1 271 ? 2.427 -10.643 -12.708 1.00 98.25 271 PHE A C 1
ATOM 2133 O O . PHE A 1 271 ? 3.317 -10.998 -13.484 1.00 98.25 271 PHE A O 1
ATOM 2140 N N . ASP A 1 272 ? 1.243 -10.198 -13.126 1.00 97.56 272 ASP A N 1
ATOM 2141 C CA . ASP A 1 272 ? 0.862 -10.080 -14.535 1.00 97.56 272 ASP A CA 1
ATOM 2142 C C . ASP A 1 272 ? 0.823 -8.606 -14.959 1.00 97.56 272 ASP A C 1
ATOM 2144 O O . ASP A 1 272 ? -0.000 -7.824 -14.482 1.00 97.56 272 ASP A O 1
ATOM 2148 N N . MET A 1 273 ? 1.725 -8.231 -15.870 1.00 98.06 273 MET A N 1
ATOM 2149 C CA . MET A 1 273 ? 1.799 -6.884 -16.440 1.00 98.06 273 MET A CA 1
ATOM 2150 C C . MET A 1 273 ? 1.182 -6.776 -17.842 1.00 98.06 273 MET A C 1
ATOM 2152 O O . MET A 1 273 ? 1.252 -5.705 -18.437 1.00 98.06 273 MET A O 1
ATOM 2156 N N . SER A 1 274 ? 0.566 -7.823 -18.396 1.00 97.31 274 SER A N 1
ATOM 2157 C CA . SER A 1 274 ? 0.079 -7.844 -19.792 1.00 97.31 274 SER A CA 1
ATOM 2158 C C . SER A 1 274 ? -0.926 -6.727 -20.128 1.00 97.31 274 SER A C 1
ATOM 2160 O O . SER A 1 274 ? -0.962 -6.213 -21.252 1.00 97.31 274 SER A O 1
ATOM 2162 N N . ASN A 1 275 ? -1.700 -6.271 -19.142 1.00 97.06 275 ASN A N 1
ATOM 2163 C CA . ASN A 1 275 ? -2.645 -5.162 -19.296 1.00 97.06 275 ASN A CA 1
ATOM 2164 C C . ASN A 1 275 ? -1.985 -3.769 -19.278 1.00 97.06 275 ASN A C 1
ATOM 2166 O O . ASN A 1 275 ? -2.640 -2.772 -19.591 1.00 97.06 275 ASN A O 1
ATOM 2170 N N . VAL A 1 276 ? -0.693 -3.670 -18.956 1.00 98.56 276 VAL A N 1
ATOM 2171 C CA . VAL A 1 276 ? 0.070 -2.415 -18.983 1.00 98.56 276 VAL A CA 1
ATOM 2172 C C . VAL A 1 276 ? 0.469 -2.086 -20.420 1.00 98.56 276 VAL A C 1
ATOM 2174 O O . VAL A 1 276 ? 1.247 -2.808 -21.042 1.00 98.56 276 VAL A O 1
ATOM 2177 N N . LYS A 1 277 ? -0.064 -0.977 -20.944 1.00 98.00 277 LYS A N 1
ATOM 2178 C CA . LYS A 1 277 ? 0.156 -0.498 -22.321 1.00 98.00 277 LYS A CA 1
ATOM 2179 C C . LYS A 1 277 ? 1.128 0.676 -22.413 1.00 98.00 277 LYS A C 1
ATOM 2181 O O . LYS A 1 277 ? 1.630 0.959 -23.501 1.00 98.00 277 LYS A O 1
ATOM 2186 N N . MET A 1 278 ? 1.402 1.332 -21.286 1.00 97.69 278 MET A N 1
ATOM 2187 C CA . MET A 1 278 ? 2.403 2.388 -21.137 1.00 97.69 278 MET A CA 1
ATOM 2188 C C . MET A 1 278 ? 3.102 2.247 -19.790 1.00 97.69 278 MET A C 1
ATOM 2190 O O . MET A 1 278 ? 2.439 2.095 -18.766 1.00 97.69 278 MET A O 1
ATOM 2194 N N . VAL A 1 279 ? 4.423 2.379 -19.782 1.00 97.69 279 VAL A N 1
ATOM 2195 C CA . VAL A 1 279 ? 5.195 2.628 -18.563 1.00 97.69 279 VAL A CA 1
ATOM 2196 C C . VAL A 1 279 ? 6.375 3.531 -18.907 1.00 97.69 279 VAL A C 1
ATOM 2198 O O . VAL A 1 279 ? 7.078 3.246 -19.875 1.00 97.69 279 VAL A O 1
ATOM 2201 N N . ALA A 1 280 ? 6.586 4.626 -18.175 1.00 95.81 280 ALA A N 1
ATOM 2202 C CA . ALA A 1 280 ? 7.705 5.531 -18.457 1.00 95.81 280 ALA A CA 1
ATOM 2203 C C . ALA A 1 280 ? 9.041 4.972 -17.927 1.00 95.81 280 ALA A C 1
ATOM 2205 O O . ALA A 1 280 ? 10.056 5.038 -18.618 1.00 95.81 280 ALA A O 1
ATOM 2206 N N . GLU A 1 281 ? 9.035 4.348 -16.750 1.00 96.50 281 GLU A N 1
ATOM 2207 C CA . GLU A 1 281 ? 10.187 3.716 -16.104 1.00 96.50 281 GLU A CA 1
ATOM 2208 C C . GLU A 1 281 ? 9.882 2.258 -15.752 1.00 96.50 281 GLU A C 1
ATOM 2210 O O . GLU A 1 281 ? 9.037 1.969 -14.903 1.00 96.50 281 GLU A O 1
ATOM 2215 N N . LEU A 1 282 ? 10.584 1.331 -16.404 1.00 98.50 282 LEU A N 1
ATOM 2216 C CA . LEU A 1 282 ? 10.469 -0.102 -16.151 1.00 98.50 282 LEU A CA 1
ATOM 2217 C C . LEU A 1 282 ? 11.812 -0.655 -15.669 1.00 98.50 282 LEU A C 1
ATOM 2219 O O . LEU A 1 282 ? 12.770 -0.746 -16.443 1.00 98.50 282 LEU A O 1
ATOM 2223 N N . SER A 1 283 ? 11.856 -1.077 -14.412 1.00 98.56 283 SER A N 1
ATOM 2224 C CA . SER A 1 283 ? 13.043 -1.655 -13.780 1.00 98.56 283 SER A CA 1
ATOM 2225 C C . SER A 1 283 ? 12.726 -3.056 -13.279 1.00 98.56 283 SER A C 1
ATOM 2227 O O . SER A 1 283 ? 11.829 -3.244 -12.463 1.00 98.56 283 SER A O 1
ATOM 2229 N N . ILE A 1 284 ? 13.444 -4.054 -13.801 1.00 98.44 284 ILE A N 1
ATOM 2230 C CA . ILE A 1 284 ? 13.259 -5.455 -13.406 1.00 98.44 284 ILE A CA 1
ATOM 2231 C C . ILE A 1 284 ? 14.573 -6.029 -12.885 1.00 98.44 284 ILE A C 1
ATOM 2233 O O . ILE A 1 284 ? 15.495 -6.359 -13.638 1.00 98.44 284 ILE A O 1
ATOM 2237 N N . GLY A 1 285 ? 14.649 -6.146 -11.572 1.00 97.94 285 GLY A N 1
ATOM 2238 C CA . GLY A 1 285 ? 15.791 -6.664 -10.851 1.00 97.94 285 GLY A CA 1
ATOM 2239 C C . GLY A 1 285 ? 15.948 -8.178 -10.885 1.00 97.94 285 GLY A C 1
ATOM 2240 O O . GLY A 1 285 ? 15.394 -8.866 -11.741 1.00 97.94 285 GLY A O 1
ATOM 2241 N N . ASP A 1 286 ? 16.724 -8.695 -9.932 1.00 97.19 286 ASP A N 1
ATOM 2242 C CA . ASP A 1 286 ? 16.804 -10.135 -9.698 1.00 97.19 286 ASP A CA 1
ATOM 2243 C C . ASP A 1 286 ? 15.456 -10.666 -9.192 1.00 97.19 286 ASP A C 1
ATOM 2245 O O . ASP A 1 286 ? 14.810 -10.063 -8.340 1.00 97.19 286 ASP A O 1
ATOM 2249 N N . LEU A 1 287 ? 15.033 -11.799 -9.745 1.00 96.75 287 LEU A N 1
ATOM 2250 C CA . LEU A 1 287 ? 13.795 -12.501 -9.408 1.00 96.75 287 LEU A CA 1
ATOM 2251 C C . LEU A 1 287 ? 14.094 -13.999 -9.352 1.00 96.75 287 LEU A C 1
ATOM 2253 O O . LEU A 1 287 ? 15.071 -14.457 -9.960 1.00 96.75 287 LEU A O 1
ATOM 2257 N N . ASN A 1 288 ? 13.204 -14.777 -8.735 1.00 93.88 288 ASN A N 1
ATOM 2258 C CA . ASN A 1 288 ? 13.280 -16.238 -8.761 1.00 93.88 288 ASN A CA 1
ATOM 2259 C C . ASN A 1 288 ? 13.471 -16.767 -10.191 1.00 93.88 288 ASN A C 1
ATOM 2261 O O . ASN A 1 288 ? 12.703 -16.424 -11.093 1.00 93.88 288 ASN A O 1
ATOM 2265 N N . LYS A 1 289 ? 14.481 -17.611 -10.419 1.00 90.69 289 LYS A N 1
ATOM 2266 C CA . LYS A 1 289 ? 14.811 -18.160 -11.746 1.00 90.69 289 LYS A CA 1
ATOM 2267 C C . LYS A 1 289 ? 13.630 -18.861 -12.439 1.00 90.69 289 LYS A C 1
ATOM 2269 O O . LYS A 1 289 ? 13.560 -18.822 -13.663 1.00 90.69 289 LYS A O 1
ATOM 2274 N N . ASP A 1 290 ? 12.729 -19.469 -11.665 1.00 92.06 290 ASP A N 1
ATOM 2275 C CA . ASP A 1 290 ? 11.599 -20.259 -12.162 1.00 92.06 290 ASP A CA 1
ATOM 2276 C C . ASP A 1 290 ? 10.321 -19.406 -12.298 1.00 92.06 290 ASP A C 1
ATOM 2278 O O . ASP A 1 290 ? 9.313 -19.874 -12.825 1.00 92.06 290 ASP A O 1
ATOM 2282 N N . PHE A 1 291 ? 10.356 -18.140 -11.860 1.00 96.56 291 PHE A N 1
ATOM 2283 C CA . PHE A 1 291 ? 9.234 -17.214 -11.998 1.00 96.56 291 PHE A CA 1
ATOM 2284 C C . PHE A 1 291 ? 8.943 -16.906 -13.471 1.00 96.56 291 PHE A C 1
ATOM 2286 O O . PHE A 1 291 ? 9.829 -16.477 -14.224 1.00 96.56 291 PHE A O 1
ATOM 2293 N N . ASN A 1 292 ? 7.680 -17.071 -13.867 1.00 95.75 292 ASN A N 1
ATOM 2294 C CA . ASN A 1 292 ? 7.198 -16.714 -15.194 1.00 95.75 292 ASN A CA 1
ATOM 2295 C C . ASN A 1 292 ? 6.978 -15.198 -15.293 1.00 95.75 292 ASN A C 1
ATOM 2297 O O . ASN A 1 292 ? 5.882 -14.695 -15.063 1.00 95.75 292 ASN A O 1
ATOM 2301 N N . LEU A 1 293 ? 8.041 -14.472 -15.635 1.00 97.75 293 LEU A N 1
ATOM 2302 C CA . LEU A 1 293 ? 7.999 -13.023 -15.798 1.00 97.75 293 LEU A CA 1
ATOM 2303 C C . LEU A 1 293 ? 7.178 -12.628 -17.034 1.00 97.75 293 LEU A C 1
ATOM 2305 O O . LEU A 1 293 ? 7.643 -12.797 -18.167 1.00 97.75 293 LEU A O 1
ATOM 2309 N N . VAL A 1 294 ? 6.001 -12.049 -16.796 1.00 98.00 294 VAL A N 1
ATOM 2310 C CA . VAL A 1 294 ? 5.123 -11.461 -17.815 1.00 98.00 294 VAL A CA 1
ATOM 2311 C C . VAL A 1 294 ? 5.427 -9.971 -17.945 1.00 98.00 294 VAL A C 1
ATOM 2313 O O . VAL A 1 294 ? 5.306 -9.230 -16.977 1.00 98.00 294 VAL A O 1
ATOM 2316 N N . TYR A 1 295 ? 5.830 -9.530 -19.136 1.00 98.50 295 TYR A N 1
ATOM 2317 C CA . TYR A 1 295 ? 6.132 -8.124 -19.423 1.00 98.50 295 TYR A CA 1
ATOM 2318 C C . TYR A 1 295 ? 4.880 -7.316 -19.816 1.00 98.50 295 TYR A C 1
ATOM 2320 O O . TYR A 1 295 ? 3.913 -7.902 -20.305 1.00 98.50 295 TYR A O 1
ATOM 2328 N N . PRO A 1 296 ? 4.920 -5.973 -19.689 1.00 98.12 296 PRO A N 1
ATOM 2329 C CA . PRO A 1 296 ? 3.959 -5.077 -20.328 1.00 98.12 296 PRO A CA 1
ATOM 2330 C C . PRO A 1 296 ? 3.831 -5.287 -21.841 1.00 98.12 296 PRO A C 1
ATOM 2332 O O . PRO A 1 296 ? 4.832 -5.449 -22.547 1.00 98.12 296 PRO A O 1
ATOM 2335 N N . GLU A 1 297 ? 2.607 -5.178 -22.358 1.00 96.69 297 GLU A N 1
ATOM 2336 C CA . GLU A 1 297 ? 2.323 -5.120 -23.795 1.00 96.69 297 GLU A CA 1
ATOM 2337 C C . GLU A 1 297 ? 2.305 -3.662 -24.270 1.00 96.69 297 GLU A C 1
ATOM 2339 O O . GLU A 1 297 ? 1.251 -3.055 -24.459 1.00 96.69 297 GLU A O 1
ATOM 2344 N N . LEU A 1 298 ? 3.489 -3.074 -24.442 1.00 96.38 298 LEU A N 1
ATOM 2345 C CA . LEU A 1 298 ? 3.617 -1.652 -24.763 1.00 96.38 298 LEU A CA 1
ATOM 2346 C C . LEU A 1 298 ? 3.029 -1.307 -26.139 1.00 96.38 298 LEU A C 1
ATOM 2348 O O . LEU A 1 298 ? 3.517 -1.759 -27.176 1.00 96.38 298 LEU A O 1
ATOM 2352 N N . THR A 1 299 ? 2.018 -0.440 -26.146 1.00 94.31 299 THR A N 1
ATOM 2353 C CA . THR A 1 299 ? 1.407 0.121 -27.366 1.00 94.31 299 THR A CA 1
ATOM 2354 C C . THR A 1 299 ? 1.284 1.642 -27.321 1.00 94.31 299 THR A C 1
ATOM 2356 O O . THR A 1 299 ? 0.999 2.265 -28.343 1.00 94.31 299 THR A O 1
ATOM 2359 N N . ILE A 1 300 ? 1.496 2.250 -26.153 1.00 94.44 300 ILE A N 1
ATOM 2360 C CA . ILE A 1 300 ? 1.436 3.691 -25.932 1.00 94.44 300 ILE A CA 1
ATOM 2361 C C . ILE A 1 300 ? 2.819 4.147 -25.472 1.00 94.44 300 ILE A C 1
ATOM 2363 O O . ILE A 1 300 ? 3.323 3.713 -24.440 1.00 94.44 300 ILE A O 1
ATOM 2367 N N . PHE A 1 301 ? 3.419 5.051 -26.242 1.00 91.62 301 PHE A N 1
ATOM 2368 C CA . PHE A 1 301 ? 4.743 5.602 -25.971 1.00 91.62 301 PHE A CA 1
ATOM 2369 C C . PHE A 1 301 ? 4.619 7.105 -25.741 1.00 91.62 301 PHE A C 1
ATOM 2371 O O . PHE A 1 301 ? 4.175 7.845 -26.622 1.00 91.62 301 PHE A O 1
ATOM 2378 N N . TYR A 1 302 ? 5.003 7.547 -24.548 1.00 89.00 302 TYR A N 1
ATOM 2379 C CA . TYR A 1 302 ? 5.008 8.949 -24.154 1.00 89.00 302 TYR A CA 1
ATOM 2380 C C . TYR A 1 302 ? 6.350 9.278 -23.513 1.00 89.00 302 TYR A C 1
ATOM 2382 O O . TYR A 1 302 ? 6.884 8.494 -22.741 1.00 89.00 302 TYR A O 1
ATOM 2390 N N . SER A 1 303 ? 6.896 10.434 -23.865 1.00 82.00 303 SER A N 1
ATOM 2391 C CA . SER A 1 303 ? 8.219 10.868 -23.446 1.00 82.00 303 SER A CA 1
ATOM 2392 C C . SER A 1 303 ? 8.134 12.354 -23.145 1.00 82.00 303 SER A C 1
ATOM 2394 O O . SER A 1 303 ? 8.066 13.165 -24.068 1.00 82.00 303 SER A O 1
ATOM 2396 N N . GLU A 1 304 ? 8.096 12.706 -21.860 1.00 76.06 304 GLU A N 1
ATOM 2397 C CA . GLU A 1 304 ? 8.053 14.109 -21.423 1.00 76.06 304 GLU A CA 1
ATOM 2398 C C . GLU A 1 304 ? 9.315 14.868 -21.875 1.00 76.06 304 GLU A C 1
ATOM 2400 O O . GLU A 1 304 ? 9.257 16.035 -22.254 1.00 76.06 304 GLU A O 1
ATOM 2405 N N . ASP A 1 305 ? 10.451 14.167 -21.914 1.00 76.50 305 ASP A N 1
ATOM 2406 C CA . ASP A 1 305 ? 11.762 14.666 -22.331 1.00 76.50 305 ASP A CA 1
ATOM 2407 C C . ASP A 1 305 ? 12.054 14.515 -23.841 1.00 76.50 305 ASP A C 1
ATOM 2409 O O . ASP A 1 305 ? 13.070 15.012 -24.331 1.00 76.50 305 ASP A O 1
ATOM 2413 N N . GLY A 1 306 ? 11.169 13.848 -24.589 1.00 78.00 306 GLY A N 1
ATOM 2414 C CA . GLY A 1 306 ? 11.279 13.599 -26.030 1.00 78.00 306 GLY A CA 1
ATOM 2415 C C . GLY A 1 306 ? 12.298 12.530 -26.458 1.00 78.00 306 GLY A C 1
ATOM 2416 O O . GLY A 1 306 ? 12.535 12.382 -27.659 1.00 78.00 306 GLY A O 1
ATOM 2417 N N . TYR A 1 307 ? 12.917 11.789 -25.531 1.00 78.88 307 TYR A N 1
ATOM 2418 C CA . TYR A 1 307 ? 13.954 10.800 -25.845 1.00 78.88 307 TYR A CA 1
ATOM 2419 C C . TYR A 1 307 ? 13.456 9.368 -26.034 1.00 78.88 307 TYR A C 1
ATOM 2421 O O . TYR A 1 307 ? 13.911 8.698 -26.966 1.00 78.88 307 TYR A O 1
ATOM 2429 N N . ALA A 1 308 ? 12.615 8.857 -25.135 1.00 87.38 308 ALA A N 1
ATOM 2430 C CA . ALA A 1 308 ? 12.137 7.480 -25.185 1.00 87.38 308 ALA A CA 1
ATOM 2431 C C . ALA A 1 308 ? 10.782 7.304 -24.498 1.00 87.38 308 ALA A C 1
ATOM 2433 O O . ALA A 1 308 ? 10.534 7.910 -23.463 1.00 87.38 308 ALA A O 1
ATOM 2434 N N . GLY A 1 309 ? 9.942 6.425 -25.051 1.00 91.94 309 GLY A N 1
ATOM 2435 C CA . GLY A 1 309 ? 8.641 6.090 -24.467 1.00 91.94 309 GLY A CA 1
ATOM 2436 C C . GLY A 1 309 ? 8.737 5.338 -23.136 1.00 91.94 309 GLY A C 1
ATOM 2437 O O . GLY A 1 309 ? 7.907 5.542 -22.259 1.00 91.94 309 GLY A O 1
ATOM 2438 N N . THR A 1 310 ? 9.755 4.487 -22.987 1.00 95.50 310 THR A N 1
ATOM 2439 C CA . THR A 1 310 ? 10.029 3.738 -21.755 1.00 95.50 310 THR A CA 1
ATOM 2440 C C . THR A 1 310 ? 11.530 3.653 -21.512 1.00 95.50 310 THR A C 1
ATOM 2442 O O . THR A 1 310 ? 12.276 3.159 -22.361 1.00 95.50 310 THR A O 1
ATOM 2445 N N . TYR A 1 311 ? 12.000 4.062 -20.340 1.00 95.31 311 TYR A N 1
ATOM 2446 C CA . TYR A 1 311 ? 13.346 3.773 -19.862 1.00 95.31 311 TYR A CA 1
ATOM 2447 C C . TYR A 1 311 ? 13.381 2.397 -19.206 1.00 95.31 311 TYR A C 1
ATOM 2449 O O . TYR A 1 311 ? 12.682 2.155 -18.228 1.00 95.31 311 TYR A O 1
ATOM 2457 N N . PHE A 1 312 ? 14.203 1.497 -19.756 1.00 97.75 312 PHE A N 1
ATOM 2458 C CA . PHE A 1 312 ? 14.294 0.118 -19.283 1.00 97.75 312 PHE A CA 1
ATOM 2459 C C . PHE A 1 312 ? 15.644 -0.189 -18.621 1.00 97.75 312 PHE A C 1
ATOM 2461 O O . PHE A 1 312 ? 16.704 0.018 -19.234 1.00 97.75 312 PHE A O 1
ATOM 2468 N N . ALA A 1 313 ? 15.586 -0.744 -17.408 1.00 98.12 313 ALA A N 1
ATOM 2469 C CA . ALA A 1 313 ? 16.692 -1.384 -16.701 1.00 98.12 313 ALA A CA 1
ATOM 2470 C C . ALA A 1 313 ? 16.350 -2.835 -16.350 1.00 98.12 313 ALA A C 1
ATOM 2472 O O . ALA A 1 313 ? 15.212 -3.182 -16.036 1.00 98.12 313 ALA A O 1
ATOM 2473 N N . CYS A 1 314 ? 17.372 -3.689 -16.356 1.00 98.38 314 CYS A N 1
ATOM 2474 C CA . CYS A 1 314 ? 17.274 -5.009 -15.752 1.00 98.38 314 CYS A CA 1
ATOM 2475 C C . CYS A 1 314 ? 18.601 -5.478 -15.158 1.00 98.38 314 CYS A C 1
ATOM 2477 O O . CYS A 1 314 ? 19.671 -5.007 -15.566 1.00 98.38 314 CYS A O 1
ATOM 2479 N N . SER A 1 315 ? 18.537 -6.417 -14.213 1.00 97.81 315 SER A N 1
ATOM 2480 C CA . SER A 1 315 ? 19.725 -7.138 -13.748 1.00 97.81 315 SER A CA 1
ATOM 2481 C C . SER A 1 315 ? 20.268 -8.068 -14.840 1.00 97.81 315 SER A C 1
ATOM 2483 O O . SER A 1 315 ? 19.591 -8.374 -15.825 1.00 97.81 315 SER A O 1
ATOM 2485 N N . GLU A 1 316 ? 21.507 -8.537 -14.686 1.00 96.19 316 GLU A N 1
ATOM 2486 C CA . GLU A 1 316 ? 22.091 -9.470 -15.657 1.00 96.19 316 GLU A CA 1
ATOM 2487 C C . GLU A 1 316 ? 21.370 -10.829 -15.660 1.00 96.19 316 GLU A C 1
ATOM 2489 O O . GLU A 1 316 ? 21.134 -11.389 -16.731 1.00 96.19 316 GLU A O 1
ATOM 2494 N N . ASN A 1 317 ? 20.945 -11.332 -14.496 1.00 95.06 317 ASN A N 1
ATOM 2495 C CA . ASN A 1 317 ? 20.193 -12.588 -14.417 1.00 95.06 317 ASN A CA 1
ATOM 2496 C C . ASN A 1 317 ? 18.855 -12.481 -15.157 1.00 95.06 317 ASN A C 1
ATOM 2498 O O . ASN A 1 317 ? 18.471 -13.387 -15.898 1.00 95.06 317 ASN A O 1
ATOM 2502 N N . THR A 1 318 ? 18.164 -11.352 -15.002 1.00 97.25 318 THR A N 1
ATOM 2503 C CA . THR A 1 318 ? 16.893 -11.096 -15.683 1.00 97.25 318 THR A CA 1
ATOM 2504 C C . THR A 1 318 ? 17.072 -10.862 -17.176 1.00 97.25 318 THR A C 1
ATOM 2506 O O . THR A 1 318 ? 16.227 -11.307 -17.955 1.00 97.25 318 THR A O 1
ATOM 2509 N N . PHE A 1 319 ? 18.178 -10.247 -17.606 1.00 97.31 319 PHE A N 1
ATOM 2510 C CA . PHE A 1 319 ? 18.480 -10.056 -19.025 1.00 97.31 319 PHE A CA 1
ATOM 2511 C C . PHE A 1 319 ? 18.435 -11.372 -19.811 1.00 97.31 319 PHE A C 1
ATOM 2513 O O . PHE A 1 319 ? 17.848 -11.406 -20.889 1.00 97.31 319 PHE A O 1
ATOM 2520 N N . TYR A 1 320 ? 19.002 -12.463 -19.289 1.00 96.12 320 TYR A N 1
ATOM 2521 C CA . TYR A 1 320 ? 19.083 -13.738 -20.018 1.00 96.12 320 TYR A CA 1
ATOM 2522 C C . TYR A 1 320 ? 17.772 -14.544 -20.073 1.00 96.12 320 TYR A C 1
ATOM 2524 O O . TYR A 1 320 ? 17.747 -15.599 -20.707 1.00 96.12 320 TYR A O 1
ATOM 2532 N N . ARG A 1 321 ? 16.679 -14.077 -19.454 1.00 96.69 321 ARG A N 1
ATOM 2533 C CA . ARG A 1 321 ? 15.373 -14.752 -19.533 1.00 96.69 321 ARG A CA 1
ATOM 2534 C C . ARG A 1 321 ? 14.789 -14.662 -20.940 1.00 96.69 321 ARG A C 1
ATOM 2536 O O . ARG A 1 321 ? 14.877 -13.623 -21.592 1.00 96.69 321 ARG A O 1
ATOM 2543 N N . GLU A 1 322 ? 14.110 -15.722 -21.373 1.00 96.31 322 GLU A N 1
ATOM 2544 C CA . GLU A 1 322 ? 13.444 -15.763 -22.681 1.00 96.31 322 GLU A CA 1
ATOM 2545 C C . GLU A 1 322 ? 12.410 -14.637 -22.837 1.00 96.31 322 GLU A C 1
ATOM 2547 O O . GLU A 1 322 ? 12.408 -13.947 -23.857 1.00 96.31 322 GLU A O 1
ATOM 2552 N N . SER A 1 323 ? 11.594 -14.380 -21.808 1.00 97.50 323 SER A N 1
ATOM 2553 C CA . SER A 1 323 ? 10.599 -13.303 -21.838 1.00 97.50 323 SER A CA 1
ATOM 2554 C C . SER A 1 323 ? 11.237 -11.915 -21.949 1.00 97.50 323 SER A C 1
ATOM 2556 O O . SER A 1 323 ? 10.770 -11.091 -22.735 1.00 97.50 323 SER A O 1
ATOM 2558 N N . THR A 1 324 ? 12.358 -11.671 -21.262 1.00 97.88 324 THR A N 1
ATOM 2559 C CA . THR A 1 324 ? 13.125 -10.420 -21.384 1.00 97.88 324 THR A CA 1
ATOM 2560 C C . THR A 1 324 ? 13.692 -10.237 -22.789 1.00 97.88 324 THR A C 1
ATOM 2562 O O . THR A 1 324 ? 13.616 -9.147 -23.357 1.00 97.88 324 THR A O 1
ATOM 2565 N N . GLN A 1 325 ? 14.233 -11.303 -23.386 1.00 97.25 325 GLN A N 1
ATOM 2566 C CA . GLN A 1 325 ? 14.740 -11.267 -24.760 1.00 97.25 325 GLN A CA 1
ATOM 2567 C C . GLN A 1 325 ? 13.615 -11.006 -25.771 1.00 97.25 325 GLN A C 1
ATOM 2569 O O . GLN A 1 325 ? 13.789 -10.198 -26.684 1.00 97.25 325 GLN A O 1
ATOM 2574 N N . ALA A 1 326 ? 12.446 -11.623 -25.586 1.00 96.88 326 ALA A N 1
ATOM 2575 C CA . ALA A 1 326 ? 11.266 -11.372 -26.410 1.00 96.88 326 ALA A CA 1
ATOM 2576 C C . ALA A 1 326 ? 10.776 -9.918 -26.288 1.00 96.88 326 ALA A C 1
ATOM 2578 O O . ALA A 1 326 ? 10.522 -9.268 -27.305 1.00 96.88 326 ALA A O 1
ATOM 2579 N N . PHE A 1 327 ? 10.721 -9.378 -25.067 1.00 97.69 327 PHE A N 1
ATOM 2580 C CA . PHE A 1 327 ? 10.353 -7.986 -24.809 1.00 97.69 327 PHE A CA 1
ATOM 2581 C C . PHE A 1 327 ? 11.320 -6.994 -25.472 1.00 97.69 327 PHE A C 1
ATOM 2583 O O . PHE A 1 327 ? 10.884 -6.072 -26.168 1.00 97.69 327 PHE A O 1
ATOM 2590 N N . LEU A 1 328 ? 12.633 -7.203 -25.310 1.00 96.62 328 LEU A N 1
ATOM 2591 C CA . LEU A 1 328 ? 13.667 -6.395 -25.964 1.00 96.62 328 LEU A CA 1
ATOM 2592 C C . LEU A 1 328 ? 13.572 -6.486 -27.489 1.00 96.62 328 LEU A C 1
ATOM 2594 O O . LEU A 1 328 ? 13.725 -5.476 -28.176 1.00 96.62 328 LEU A O 1
ATOM 2598 N N . LYS A 1 329 ? 13.293 -7.672 -28.034 1.00 93.88 329 LYS A N 1
ATOM 2599 C CA . LYS A 1 329 ? 13.127 -7.844 -29.476 1.00 93.88 329 LYS A CA 1
ATOM 2600 C C . LYS A 1 329 ? 11.964 -7.004 -30.005 1.00 93.88 329 LYS A C 1
ATOM 2602 O O . LYS A 1 329 ? 12.161 -6.199 -30.912 1.00 93.88 329 LYS A O 1
ATOM 2607 N N . ALA A 1 330 ? 10.793 -7.133 -29.381 1.00 93.56 330 ALA A N 1
ATOM 2608 C CA . ALA A 1 330 ? 9.564 -6.454 -29.790 1.00 93.56 330 ALA A CA 1
ATOM 2609 C C . ALA A 1 330 ? 9.620 -4.920 -29.656 1.00 93.56 330 ALA A C 1
ATOM 2611 O O . ALA A 1 330 ? 8.955 -4.212 -30.410 1.00 93.56 330 ALA A O 1
ATOM 2612 N N . ASN A 1 331 ? 10.405 -4.400 -28.706 1.00 93.75 331 ASN A N 1
ATOM 2613 C CA . ASN A 1 331 ? 10.395 -2.973 -28.365 1.00 93.75 331 ASN A CA 1
ATOM 2614 C C . ASN A 1 331 ? 11.722 -2.241 -28.630 1.00 93.75 331 ASN A C 1
ATOM 2616 O O . ASN A 1 331 ? 11.799 -1.028 -28.436 1.00 93.75 331 ASN A O 1
ATOM 2620 N N . TYR A 1 332 ? 12.778 -2.931 -29.069 1.00 92.12 332 TYR A N 1
ATOM 2621 C CA . TYR A 1 332 ? 14.077 -2.301 -29.335 1.00 92.12 332 TYR A CA 1
ATOM 2622 C C . TYR A 1 332 ? 14.736 -2.728 -30.648 1.00 92.12 332 TYR A C 1
ATOM 2624 O O . TYR A 1 332 ? 15.277 -1.863 -31.335 1.00 92.12 332 TYR A O 1
ATOM 2632 N N . THR A 1 333 ? 14.752 -4.019 -31.004 1.00 84.56 333 THR A N 1
ATOM 2633 C CA . THR A 1 333 ? 15.476 -4.469 -32.213 1.00 84.56 333 THR A CA 1
ATOM 2634 C C . THR A 1 333 ? 14.613 -4.541 -33.459 1.00 84.56 333 THR A C 1
ATOM 2636 O O . THR A 1 333 ? 15.105 -4.192 -34.528 1.00 84.56 333 THR A O 1
ATOM 2639 N N . ASP A 1 334 ? 13.360 -4.971 -33.321 1.00 84.62 334 ASP A N 1
ATOM 2640 C CA . ASP A 1 334 ? 12.445 -5.225 -34.440 1.00 84.62 334 ASP A CA 1
ATOM 2641 C C . ASP A 1 334 ? 11.392 -4.110 -34.529 1.00 84.62 334 ASP A C 1
ATOM 2643 O O . ASP A 1 334 ? 10.210 -4.355 -34.767 1.00 84.62 334 ASP A O 1
ATOM 2647 N N . ILE A 1 335 ? 11.824 -2.872 -34.279 1.00 82.38 335 ILE A N 1
ATOM 2648 C CA . ILE A 1 335 ? 10.969 -1.688 -34.378 1.00 82.38 335 ILE A CA 1
ATOM 2649 C C . ILE A 1 335 ? 10.856 -1.224 -35.832 1.00 82.38 335 ILE A C 1
ATOM 2651 O O . ILE A 1 335 ? 11.774 -1.428 -36.631 1.00 82.38 335 ILE A O 1
ATOM 2655 N N . ASP A 1 336 ? 9.731 -0.591 -36.161 1.00 76.88 336 ASP A N 1
ATOM 2656 C CA . ASP A 1 336 ? 9.517 0.003 -37.477 1.00 76.88 336 ASP A CA 1
ATOM 2657 C C . ASP A 1 336 ? 10.554 1.122 -37.703 1.00 76.88 336 ASP A C 1
ATOM 2659 O O . ASP A 1 336 ? 10.675 2.007 -36.853 1.00 76.88 336 ASP A O 1
ATOM 2663 N N . PRO A 1 337 ? 11.330 1.109 -38.804 1.00 75.38 337 PRO A N 1
ATOM 2664 C CA . PRO A 1 337 ? 12.253 2.195 -39.127 1.00 75.38 337 PRO A CA 1
ATOM 2665 C C . PRO A 1 337 ? 11.593 3.578 -39.220 1.00 75.38 337 PRO A C 1
ATOM 2667 O O . PRO A 1 337 ? 12.292 4.580 -39.058 1.00 75.38 337 PRO A O 1
ATOM 2670 N N . ASP A 1 338 ? 10.282 3.630 -39.473 1.00 79.00 338 ASP A N 1
ATOM 2671 C CA . ASP A 1 338 ? 9.500 4.865 -39.561 1.00 79.00 338 ASP A CA 1
ATOM 2672 C C . ASP A 1 338 ? 8.998 5.365 -38.187 1.00 79.00 338 ASP A C 1
ATOM 2674 O O . ASP A 1 338 ? 8.439 6.465 -38.099 1.00 79.00 338 ASP A O 1
ATOM 2678 N N . ASP A 1 339 ? 9.221 4.616 -37.094 1.00 73.62 339 ASP A N 1
ATOM 2679 C CA . ASP A 1 339 ? 8.900 5.078 -35.740 1.00 73.62 339 ASP A CA 1
ATOM 2680 C C . ASP A 1 339 ? 9.747 6.304 -35.374 1.00 73.62 339 ASP A C 1
ATOM 2682 O O . ASP A 1 339 ? 10.967 6.251 -35.205 1.00 73.62 339 ASP A O 1
ATOM 2686 N N . THR A 1 340 ? 9.072 7.436 -35.184 1.00 69.88 340 THR A N 1
ATOM 2687 C CA . THR A 1 340 ? 9.714 8.703 -34.806 1.00 69.88 340 THR A CA 1
ATOM 2688 C C . THR A 1 340 ? 10.016 8.798 -33.309 1.00 69.88 340 THR A C 1
ATOM 2690 O O . THR A 1 340 ? 10.851 9.606 -32.903 1.00 69.88 340 THR A O 1
ATOM 2693 N N . VAL A 1 341 ? 9.374 7.957 -32.488 1.00 70.25 341 VAL A N 1
ATOM 2694 C CA . VAL A 1 341 ? 9.607 7.857 -31.042 1.00 70.25 341 VAL A CA 1
ATOM 2695 C C . VAL A 1 341 ? 10.377 6.581 -30.751 1.00 70.25 341 VAL A C 1
ATOM 2697 O O . VAL A 1 341 ? 9.935 5.474 -31.059 1.00 70.25 341 VAL A O 1
ATOM 2700 N N . ARG A 1 342 ? 11.523 6.718 -30.085 1.00 84.25 342 ARG A N 1
ATOM 2701 C CA . ARG A 1 342 ? 12.255 5.562 -29.577 1.00 84.25 342 ARG A CA 1
ATOM 2702 C C . ARG A 1 342 ? 11.403 4.857 -28.520 1.00 84.25 342 ARG A C 1
ATOM 2704 O O . ARG A 1 342 ? 11.204 5.396 -27.437 1.00 84.25 342 ARG A O 1
ATOM 2711 N N . ARG A 1 343 ? 10.952 3.634 -28.801 1.00 91.12 343 ARG A N 1
ATOM 2712 C CA . ARG A 1 343 ? 10.148 2.845 -27.852 1.00 91.12 343 ARG A CA 1
ATOM 2713 C C . ARG A 1 343 ? 10.891 2.605 -26.530 1.00 91.12 343 ARG A C 1
ATOM 2715 O O . ARG A 1 343 ? 10.391 3.007 -25.487 1.00 91.12 343 ARG A O 1
ATOM 2722 N N . LEU A 1 344 ? 12.117 2.056 -26.579 1.00 93.75 344 LEU A N 1
ATOM 2723 C CA . LEU A 1 344 ? 12.951 1.821 -25.385 1.00 93.75 344 LEU A CA 1
ATOM 2724 C C . LEU A 1 344 ? 14.218 2.693 -25.289 1.00 93.75 344 LEU A C 1
ATOM 2726 O O . LEU A 1 344 ? 15.161 2.606 -26.093 1.00 93.75 344 LEU A O 1
ATOM 2730 N N . GLY A 1 345 ? 14.284 3.460 -24.204 1.00 92.56 345 GLY A N 1
ATOM 2731 C CA . GLY A 1 345 ? 15.468 4.068 -23.610 1.00 92.56 345 GLY A CA 1
ATOM 2732 C C . GLY A 1 345 ? 16.262 3.052 -22.781 1.00 92.56 345 GLY A C 1
ATOM 2733 O O . GLY A 1 345 ? 15.790 1.964 -22.475 1.00 92.56 345 GLY A O 1
ATOM 2734 N N . TYR A 1 346 ? 17.513 3.381 -22.461 1.00 92.50 346 TYR A N 1
ATOM 2735 C CA . TYR A 1 346 ? 18.396 2.516 -21.670 1.00 92.50 346 TYR A CA 1
ATOM 2736 C C . TYR A 1 346 ? 18.784 3.231 -20.404 1.00 92.50 346 TYR A C 1
ATOM 2738 O O . TYR A 1 346 ? 19.244 4.371 -20.457 1.00 92.50 346 TYR A O 1
ATOM 2746 N N . THR A 1 347 ? 18.701 2.491 -19.314 1.00 92.62 347 THR A N 1
ATOM 2747 C CA . THR A 1 347 ? 19.344 2.807 -18.056 1.00 92.62 347 THR A CA 1
ATOM 2748 C C . THR A 1 347 ? 19.911 1.511 -17.471 1.00 92.62 347 THR A C 1
ATOM 2750 O O . THR A 1 347 ? 19.467 0.412 -17.801 1.00 92.62 347 THR A O 1
ATOM 2753 N N . SER A 1 348 ? 20.957 1.633 -16.659 1.00 91.81 348 SER A N 1
ATOM 2754 C CA . SER A 1 348 ? 21.455 0.542 -15.809 1.00 91.81 348 SER A CA 1
ATOM 2755 C C . SER A 1 348 ? 21.206 0.830 -14.331 1.00 91.81 348 SER A C 1
ATOM 2757 O O . SER A 1 348 ? 21.795 0.172 -13.479 1.00 91.81 348 SER A O 1
ATOM 2759 N N . SER A 1 349 ? 20.409 1.853 -14.030 1.00 92.94 349 SER A N 1
ATOM 2760 C CA . SER A 1 349 ? 20.027 2.187 -12.668 1.00 92.94 349 SER A CA 1
ATOM 2761 C C . SER A 1 349 ? 18.929 1.236 -12.227 1.00 92.94 349 SER A C 1
ATOM 2763 O O . SER A 1 349 ? 17.866 1.191 -12.838 1.00 92.94 349 SER A O 1
ATOM 2765 N N . LEU A 1 350 ? 19.236 0.484 -11.184 1.00 96.50 350 LEU A N 1
ATOM 2766 C CA . LEU A 1 350 ? 18.275 -0.206 -10.346 1.00 96.50 350 LEU A CA 1
ATOM 2767 C C . LEU A 1 350 ? 18.254 0.521 -8.998 1.00 96.50 350 LEU A C 1
ATOM 2769 O O . LEU A 1 350 ? 19.241 1.167 -8.628 1.00 96.50 350 LEU A O 1
ATOM 2773 N N . SER A 1 351 ? 17.118 0.479 -8.324 1.00 93.81 351 SER A N 1
ATOM 2774 C CA . SER A 1 351 ? 16.813 1.280 -7.138 1.00 93.81 351 SER A CA 1
ATOM 2775 C C . SER A 1 351 ? 17.226 0.597 -5.854 1.00 93.81 351 SER A C 1
ATOM 2777 O O . SER A 1 351 ? 17.545 1.277 -4.880 1.00 93.81 351 SER A O 1
ATOM 2779 N N . TYR A 1 352 ? 17.229 -0.736 -5.849 1.00 92.38 352 TYR A N 1
ATOM 2780 C CA . TYR A 1 352 ? 17.649 -1.493 -4.687 1.00 92.38 352 TYR A CA 1
ATOM 2781 C C . TYR A 1 352 ? 19.175 -1.609 -4.660 1.00 92.38 352 TYR A C 1
ATOM 2783 O O . TYR A 1 352 ? 19.809 -2.095 -5.597 1.00 92.38 352 TYR A O 1
ATOM 2791 N N . ASP A 1 353 ? 19.778 -1.169 -3.562 1.00 88.56 353 ASP A N 1
ATOM 2792 C CA . ASP A 1 353 ? 21.228 -1.094 -3.355 1.00 88.56 353 ASP A CA 1
ATOM 2793 C C . ASP A 1 353 ? 21.928 -2.463 -3.419 1.00 88.56 353 ASP A C 1
ATOM 2795 O O . ASP A 1 353 ? 23.085 -2.566 -3.844 1.00 88.56 353 ASP A O 1
ATOM 2799 N N . LYS A 1 354 ? 21.218 -3.533 -3.045 1.00 88.00 354 LYS A N 1
ATOM 2800 C CA . LYS A 1 354 ? 21.706 -4.921 -3.129 1.00 88.00 354 LYS A CA 1
ATOM 2801 C C . LYS A 1 354 ? 21.577 -5.531 -4.523 1.00 88.00 354 LYS A C 1
ATOM 2803 O O . LYS A 1 354 ? 22.030 -6.657 -4.734 1.00 88.00 354 LYS A O 1
ATOM 2808 N N . ASN A 1 355 ? 21.008 -4.805 -5.477 1.00 92.25 355 ASN A N 1
ATOM 2809 C CA . ASN A 1 355 ? 20.839 -5.246 -6.849 1.00 92.25 355 ASN A CA 1
ATOM 2810 C C . ASN A 1 355 ? 21.734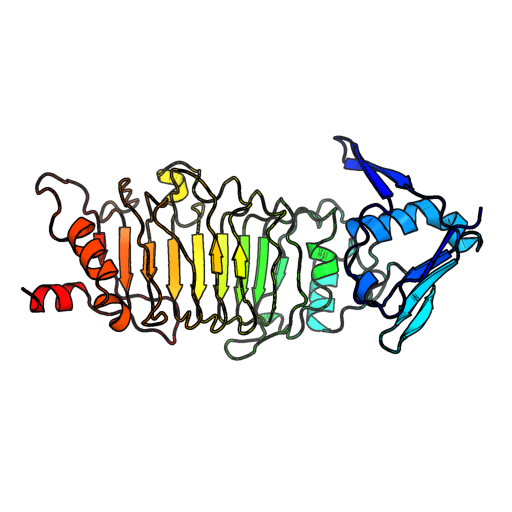 -4.440 -7.802 1.00 92.25 355 ASN A C 1
ATOM 2812 O O . ASN A 1 355 ? 22.221 -3.355 -7.485 1.00 92.25 355 ASN A O 1
ATOM 2816 N N . LYS A 1 356 ? 22.021 -4.989 -8.986 1.00 94.56 356 LYS A N 1
ATOM 2817 C CA . LYS A 1 356 ? 22.911 -4.350 -9.965 1.00 94.56 356 LYS A CA 1
ATOM 2818 C C . LYS A 1 356 ? 22.334 -4.424 -11.364 1.00 94.56 356 LYS A C 1
ATOM 2820 O O . LYS A 1 356 ? 22.232 -5.499 -11.955 1.00 94.56 356 LYS A O 1
ATOM 2825 N N . GLY A 1 357 ? 22.036 -3.256 -11.926 1.00 95.31 357 GLY A N 1
ATOM 2826 C CA . GLY A 1 357 ? 21.613 -3.151 -13.313 1.00 95.31 357 GLY A CA 1
ATOM 2827 C C . GLY A 1 357 ? 22.746 -3.502 -14.272 1.00 95.31 357 GLY A C 1
ATOM 2828 O O . GLY A 1 357 ? 23.907 -3.119 -14.088 1.00 95.31 357 GLY A O 1
ATOM 2829 N N . CYS A 1 358 ? 22.411 -4.241 -15.323 1.00 96.31 358 CYS A N 1
ATOM 2830 C CA . CYS A 1 358 ? 23.361 -4.634 -16.349 1.00 96.31 358 CYS A CA 1
ATOM 2831 C C . CYS A 1 358 ? 23.392 -3.630 -17.507 1.00 96.31 358 CYS A C 1
ATOM 2833 O O . CYS A 1 358 ? 22.456 -2.869 -17.762 1.00 96.31 358 CYS A O 1
ATOM 2835 N N . ARG A 1 359 ? 24.482 -3.660 -18.281 1.00 96.12 359 ARG A N 1
ATOM 2836 C CA . ARG A 1 359 ? 24.584 -2.898 -19.533 1.00 96.12 359 ARG A CA 1
ATOM 2837 C C . ARG A 1 359 ? 23.933 -3.667 -20.685 1.00 96.12 359 ARG A C 1
ATOM 2839 O O . ARG A 1 359 ? 24.630 -4.065 -21.621 1.00 96.12 359 ARG A O 1
ATOM 2846 N N . TRP A 1 360 ? 22.619 -3.890 -20.626 1.00 95.5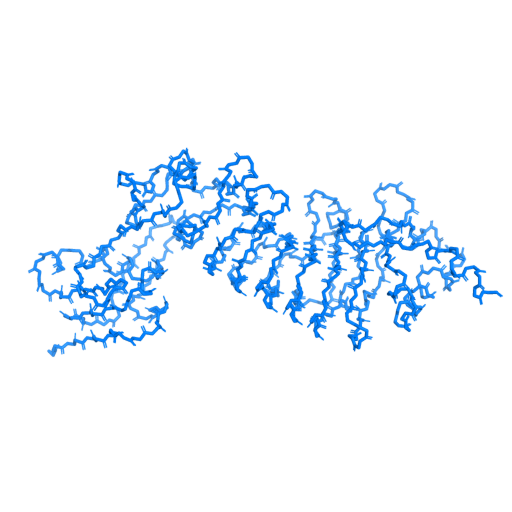0 360 TRP A N 1
ATOM 2847 C CA . TRP A 1 360 ? 21.910 -4.799 -21.540 1.00 95.50 360 TRP A CA 1
ATOM 2848 C C . TRP A 1 360 ? 22.107 -4.479 -23.030 1.00 95.50 360 TRP A C 1
ATOM 2850 O O . TRP A 1 360 ? 22.225 -5.398 -23.833 1.00 95.50 360 TRP A O 1
ATOM 2860 N N . ARG A 1 361 ? 22.262 -3.204 -23.426 1.00 93.56 361 ARG A N 1
ATOM 2861 C CA . ARG A 1 361 ? 22.592 -2.840 -24.824 1.00 93.56 361 ARG A CA 1
ATOM 2862 C C . ARG A 1 361 ? 23.919 -3.435 -25.294 1.00 93.56 361 ARG A C 1
ATOM 2864 O O . ARG A 1 361 ? 24.037 -3.880 -26.432 1.00 93.56 361 ARG A O 1
ATOM 2871 N N . THR A 1 362 ? 24.921 -3.440 -24.419 1.00 93.69 362 THR A N 1
ATOM 2872 C CA . THR A 1 362 ? 26.234 -4.027 -24.707 1.00 93.69 362 THR A CA 1
ATOM 2873 C C . THR A 1 362 ? 26.143 -5.544 -24.792 1.00 93.69 362 THR A C 1
ATOM 2875 O O . THR A 1 362 ? 26.785 -6.131 -25.657 1.00 93.69 362 THR A O 1
ATOM 2878 N N . LEU A 1 363 ? 25.361 -6.175 -23.912 1.00 94.38 363 LEU A N 1
ATOM 2879 C CA . LEU A 1 363 ? 25.147 -7.624 -23.935 1.00 94.38 363 LEU A CA 1
ATOM 2880 C C . LEU A 1 363 ? 24.418 -8.053 -25.214 1.00 94.38 363 LEU A C 1
ATOM 2882 O O . LEU A 1 363 ? 24.882 -8.956 -25.903 1.00 94.38 363 LEU A O 1
ATOM 2886 N N . LEU A 1 364 ? 23.364 -7.331 -25.595 1.00 92.81 364 LEU A N 1
ATOM 2887 C CA . LEU A 1 364 ? 22.599 -7.571 -26.817 1.00 92.81 364 LEU A CA 1
ATOM 2888 C C . LEU A 1 364 ? 23.467 -7.448 -28.080 1.00 92.81 364 LEU A C 1
ATOM 2890 O O . LEU A 1 364 ? 23.389 -8.278 -28.978 1.00 92.81 364 LEU A O 1
ATOM 2894 N N . ASN A 1 365 ? 24.352 -6.448 -28.139 1.00 88.44 365 ASN A N 1
ATOM 2895 C CA . ASN A 1 365 ? 25.278 -6.284 -29.265 1.00 88.44 365 ASN A CA 1
ATOM 2896 C C . ASN A 1 365 ? 26.325 -7.402 -29.367 1.00 88.44 365 ASN A C 1
ATOM 2898 O O . ASN A 1 365 ? 26.865 -7.600 -30.446 1.00 88.44 365 ASN A O 1
ATOM 2902 N N . LYS A 1 366 ? 26.635 -8.104 -28.270 1.00 90.06 366 LYS A N 1
ATOM 2903 C CA . LYS A 1 366 ? 27.555 -9.255 -28.275 1.00 90.06 366 LYS A CA 1
ATOM 2904 C C . LYS A 1 366 ? 26.880 -10.563 -28.697 1.00 90.06 366 LYS A C 1
ATOM 2906 O O . LYS A 1 366 ? 27.585 -11.531 -28.958 1.00 90.06 366 LYS A O 1
ATOM 2911 N N . GLN A 1 367 ? 25.548 -10.611 -28.694 1.00 83.88 367 GLN A N 1
ATOM 2912 C CA . GLN A 1 367 ? 24.768 -11.770 -29.142 1.00 83.88 367 GLN A CA 1
ATOM 2913 C C . GLN A 1 367 ? 24.529 -11.770 -30.662 1.00 83.88 367 GLN A C 1
ATOM 2915 O O . GLN A 1 367 ? 24.145 -12.804 -31.205 1.00 83.88 367 GLN A O 1
ATOM 2920 N N . LYS A 1 368 ? 24.733 -10.624 -31.325 1.00 66.06 368 LYS A N 1
ATOM 2921 C CA . LYS A 1 368 ? 24.719 -10.468 -32.786 1.00 66.06 368 LYS A CA 1
ATOM 2922 C C . LYS A 1 368 ? 26.088 -10.797 -33.363 1.00 66.06 368 LYS A C 1
ATOM 2924 O O . LYS A 1 368 ? 26.111 -11.379 -34.470 1.00 66.06 368 LYS A O 1
#

Foldseek 3Di:
DADADACQPDQDQEDPQQWDWDQDPVRDIDIGGNDDHQEAEEEPNPLLHLPRPLSNCVVCVVCCVVSSHHYWYADPVRDTDRDFQWAADPWPLLLVVCCVQQVQQDDPSTGRSNGAGDPRRQQDAAADDLVSQAQEAPVVQSQQVRPSRLYQEHADEHNDDPHAHEYEEHEGAQNHQEYHDENYAYQYHHCQHPQNHQYYADENHARHAEAEQQNHPPHQPDDQVQQLDPPRHGEDHHYNHANHAYYYHHPDQAGAHAYDAHENHANHADDAQQRYQAYAEYEEWDYHLPHPDHDYPHDDADDPPQAESHEYWYAPSVLPDPNNVVVCCVQPVVDDPPDSHRHYDYDQDHDHPPTTTDPSVVVVVVVD

pLDDT: mean 93.25, std 6.72, range [49.22, 98.75]

Radius of gyration: 24.21 Å; chains: 1; bounding box: 62×41×74 Å

Sequence (368 aa):
KYTGIDLTGNEIYDYDNLVSVVVEENGDETVTNLHEITKLYLPETAKENIEDLVRFYRQNKEAITAGTIDMKMTDVDGNLQTYTTLRDVPDANLLTYLQTNFADLFNGDQIDLSKHLGLDQKTKELLVAPADNVTNFEGIQFLVENPYWEGAKISLYSAGEESIASMPNIKVGKFITQVILQNIEVEDIDLSNATDLRSAWVQNNPALQKLDLSYSTIWGQGDKETEGNGTYGSSLMVLGCPILKEIKLPEKNELKAYRIDIECLDALETFDMSNVKMVAELSIGDLNKDFNLVYPELTIFYSEDGYAGTYFACSENTFYRESTQAFLKANYTDIDPDDTVRRLGYTSSLSYDKNKGCRWRTLLNKQK

Organism: NCBI:txid408170